Protein AF-A0A968SZU8-F1 (afdb_monomer_lite)

Radius of gyration: 21.95 Å; chains: 1; bounding box: 56×40×73 Å

pLDDT: mean 80.19, std 15.19, range [40.16, 98.0]

Secondary structure (DSSP, 8-state):
-EEEEEE--TTS-HHHHHHHHHHHHHHTT--EEEEE--TT-HHHHHHTS---SS-EE-SSSEEEEE--HHHHHHHHHHHHHHHHHHHHHHTT--HHHHHHTTSPTTHHHHHHHHHHHHHHHHTT-SEEEEEPSPTTSGGGGGTHHHHHHHHHHHHHT--TTHHHHHHHHHHHHSS-HHHHHHHHHHHHHHHHHHHHHH-TTTEEEEEEE-SSHHHHHHHHHHHHHHHHTT--EEEEEE-SPPPGGG--HHHHHHHHHHHHHHHHHHHHHHTTS-EEESS----

Sequence (283 aa):
MRLILYLGKGGVGKTTTAAATAVRAAELGYRTLVVSTDVAHSLADALDAPLGAAPTQMTDRLWGQEINVLDEVRQHWGQLRNYLSGLLRRKGVDEVAAEELAIIPGMEEVVSLLHIRRQARDGNFDVVVVDAAPTGETVRLLTMPDTFMWYAARVMDWEPGTLKAARPLVKALVPAADMFDSLEKLQKGVEALRETLIDPDISSYRLVVNPERMVIKEAQRASTYLSLFNYPIDGVVLNRVLPVEAAEGSFMKELARIQQEYRKEVYETFQPLPIWGIAAPMP

Foldseek 3Di:
DAEEEEAFDPPLCLLLVLLVVQVVCVVVPFQEEEEEADPPCVNCVSLVHDAEQDWDDDDPRYTYHYHPLVVLCCVLPVVVLVVQLVLVVVVVDDNVRSNVLSDDQLVSVLSVLLSQVVCCVVVVGPYYGYSYDHLDRPLCLVCVLVSVLVSVCVSVVHDSVVCVVCVVVCCVPDPCVVVVVSSVVSVVSSVVSLVQQLDPVHYEYEYRAELDPVRLVRSLVSVVSCVVSNGHHQAYEYEPQDDCVPQDDPVSNVVNVSSVVSVVVNCVSDPPHYYHYPDDDDD

Structure (mmCIF, N/CA/C/O backbone):
data_AF-A0A968SZU8-F1
#
_entry.id   AF-A0A968SZU8-F1
#
loop_
_atom_site.group_PDB
_atom_site.id
_atom_site.type_symbol
_atom_site.label_atom_id
_atom_site.label_alt_id
_atom_site.label_comp_id
_atom_site.label_asym_id
_atom_site.label_entity_id
_atom_site.label_seq_id
_atom_site.pdbx_PDB_ins_code
_atom_site.Cartn_x
_atom_site.Cartn_y
_atom_site.Cartn_z
_atom_site.occupancy
_atom_site.B_iso_or_equiv
_atom_site.auth_seq_id
_atom_site.auth_comp_id
_atom_site.auth_asym_id
_atom_site.auth_atom_id
_atom_site.pdbx_PDB_model_num
ATOM 1 N N . MET A 1 1 ? -13.234 2.061 -10.885 1.00 89.88 1 MET A N 1
ATOM 2 C CA . MET A 1 1 ? -12.157 1.409 -10.118 1.00 89.88 1 MET A CA 1
ATOM 3 C C . MET A 1 1 ? -11.694 2.369 -9.037 1.00 89.88 1 MET A C 1
ATOM 5 O O . MET A 1 1 ? -11.465 3.529 -9.350 1.00 89.88 1 MET A O 1
ATOM 9 N N . ARG A 1 2 ? -11.574 1.895 -7.799 1.00 94.62 2 ARG A N 1
ATOM 10 C CA . ARG A 1 2 ? -11.028 2.610 -6.642 1.00 94.62 2 ARG A CA 1
ATOM 11 C C . ARG A 1 2 ? -9.712 1.968 -6.217 1.00 94.62 2 ARG A C 1
ATOM 13 O O . ARG A 1 2 ? -9.641 0.747 -6.153 1.00 94.62 2 ARG A O 1
ATOM 20 N N . LEU A 1 3 ? -8.702 2.769 -5.908 1.00 93.44 3 LEU A N 1
ATOM 21 C CA . LEU A 1 3 ? -7.388 2.337 -5.442 1.00 93.44 3 LEU A CA 1
ATOM 22 C C . LEU A 1 3 ? -7.176 2.828 -4.005 1.00 93.44 3 LEU A C 1
ATOM 24 O O . LEU A 1 3 ? -7.267 4.020 -3.735 1.00 93.44 3 LEU A O 1
ATOM 28 N N . ILE A 1 4 ? -6.917 1.920 -3.068 1.00 95.19 4 ILE A N 1
ATOM 29 C CA . ILE A 1 4 ? -6.734 2.241 -1.648 1.00 95.19 4 ILE A CA 1
ATOM 30 C C . ILE A 1 4 ? -5.348 1.769 -1.228 1.00 95.19 4 ILE A C 1
ATOM 32 O O . ILE A 1 4 ? -5.091 0.569 -1.203 1.00 95.19 4 ILE A O 1
ATOM 36 N N . LEU A 1 5 ? -4.461 2.699 -0.890 1.00 92.81 5 LEU A N 1
ATOM 37 C CA . LEU A 1 5 ? -3.084 2.406 -0.508 1.00 92.81 5 LEU A CA 1
ATOM 38 C C . LEU A 1 5 ? -2.921 2.525 1.006 1.00 92.81 5 LEU A C 1
ATOM 40 O O . LEU A 1 5 ? -3.189 3.581 1.584 1.00 92.81 5 LEU A O 1
ATOM 44 N N . TYR A 1 6 ? -2.446 1.455 1.640 1.00 92.50 6 TYR A N 1
ATOM 45 C CA . TYR A 1 6 ? -2.101 1.444 3.057 1.00 92.50 6 TYR A CA 1
ATOM 46 C C . TYR A 1 6 ? -0.613 1.708 3.250 1.00 92.50 6 TYR A C 1
ATOM 48 O O . TYR A 1 6 ? 0.245 1.029 2.694 1.00 92.50 6 TYR A O 1
ATOM 56 N N . LEU A 1 7 ? -0.319 2.713 4.068 1.00 89.50 7 LEU A N 1
ATOM 57 C CA . LEU A 1 7 ? 1.007 3.272 4.272 1.00 89.50 7 LEU A CA 1
ATOM 58 C C . LEU A 1 7 ? 1.353 3.312 5.757 1.00 89.50 7 LEU A C 1
ATOM 60 O O . LEU A 1 7 ? 0.491 3.530 6.600 1.00 89.50 7 LEU A O 1
ATOM 64 N N . GLY A 1 8 ? 2.626 3.135 6.099 1.00 87.69 8 GLY A N 1
ATOM 65 C CA . GLY A 1 8 ? 3.085 3.205 7.483 1.00 87.69 8 GLY A CA 1
ATOM 66 C C . GLY A 1 8 ? 4.345 2.392 7.754 1.00 87.69 8 GLY A C 1
ATOM 67 O O . GLY A 1 8 ? 4.803 1.585 6.935 1.00 87.69 8 GLY A O 1
ATOM 68 N N . LYS A 1 9 ? 4.892 2.589 8.951 1.00 85.50 9 LYS A N 1
ATOM 69 C CA . LYS A 1 9 ? 6.111 1.918 9.409 1.00 85.50 9 LYS A CA 1
ATOM 70 C C . LYS A 1 9 ? 5.958 0.386 9.394 1.00 85.50 9 LYS A C 1
ATOM 72 O O . LYS A 1 9 ? 4.855 -0.151 9.497 1.00 85.50 9 LYS A O 1
ATOM 77 N N . GLY A 1 10 ? 7.061 -0.352 9.273 1.00 83.56 10 GLY A N 1
ATOM 78 C CA . GLY A 1 10 ? 7.064 -1.804 9.494 1.00 83.56 10 GLY A CA 1
ATOM 79 C C . GLY A 1 10 ? 6.483 -2.178 10.869 1.00 83.56 10 GLY A C 1
ATOM 80 O O . GLY A 1 10 ? 6.762 -1.513 11.866 1.00 83.56 10 GLY A O 1
ATOM 81 N N . GLY A 1 11 ? 5.648 -3.222 10.919 1.00 85.31 11 GLY A N 1
ATOM 82 C CA . GLY A 1 11 ? 5.093 -3.758 12.171 1.00 85.31 11 GLY A CA 1
ATOM 83 C C . GLY A 1 11 ? 3.845 -3.061 12.736 1.00 85.31 11 GLY A C 1
ATOM 84 O O . GLY A 1 11 ? 3.356 -3.475 13.784 1.00 85.31 11 GLY A O 1
ATOM 85 N N . VAL A 1 12 ? 3.280 -2.053 12.062 1.00 90.81 12 VAL A N 1
ATOM 86 C CA . VAL A 1 12 ? 2.045 -1.361 12.512 1.00 90.81 12 VAL A CA 1
ATOM 87 C C . VAL A 1 12 ? 0.743 -2.083 12.127 1.00 90.81 12 VAL A C 1
ATOM 89 O O . VAL A 1 12 ? -0.339 -1.659 12.511 1.00 90.81 12 VAL A O 1
ATOM 92 N N . GLY A 1 13 ? 0.822 -3.188 11.375 1.00 91.19 13 GLY A N 1
ATOM 93 C CA . GLY A 1 13 ? -0.348 -3.969 10.939 1.00 91.19 13 GLY A CA 1
ATOM 94 C C . GLY A 1 13 ? -1.015 -3.473 9.651 1.00 91.19 13 GLY A C 1
ATOM 95 O O . GLY A 1 13 ? -2.235 -3.572 9.517 1.00 91.19 13 GLY A O 1
ATOM 96 N N . LYS A 1 14 ? -0.226 -2.947 8.703 1.00 91.81 14 LYS A N 1
ATOM 97 C CA . LYS A 1 14 ? -0.704 -2.546 7.367 1.00 91.81 14 LYS A CA 1
ATOM 98 C C . LYS A 1 14 ? -1.371 -3.700 6.631 1.00 91.81 14 LYS A C 1
ATOM 100 O O . LYS A 1 14 ? -2.536 -3.575 6.278 1.00 91.81 14 LYS A O 1
ATOM 105 N N . THR A 1 15 ? -0.684 -4.835 6.538 1.00 92.50 15 THR A N 1
ATOM 106 C CA . THR A 1 15 ? -1.157 -6.039 5.851 1.00 92.50 15 THR A CA 1
ATOM 107 C C . THR A 1 15 ? -2.502 -6.517 6.375 1.00 92.50 15 THR A C 1
ATOM 109 O O . THR A 1 15 ? -3.439 -6.690 5.605 1.00 92.50 15 THR A O 1
ATOM 112 N N . THR A 1 16 ? -2.651 -6.630 7.699 1.00 93.19 16 THR A N 1
ATOM 113 C CA . THR A 1 16 ? -3.929 -7.003 8.325 1.00 93.19 16 THR A CA 1
ATOM 114 C C . THR A 1 16 ? -5.033 -5.997 8.003 1.00 93.19 16 THR A C 1
ATOM 116 O O . THR A 1 16 ? -6.159 -6.384 7.704 1.00 93.19 16 THR A O 1
ATOM 119 N N . THR A 1 17 ? -4.720 -4.700 8.030 1.00 94.25 17 THR A N 1
ATOM 120 C CA . THR A 1 17 ? -5.690 -3.638 7.729 1.00 94.25 17 THR A CA 1
ATOM 121 C C . THR A 1 17 ? -6.098 -3.646 6.251 1.00 94.25 17 THR A C 1
ATOM 123 O O . THR A 1 17 ? -7.282 -3.504 5.937 1.00 94.25 17 THR A O 1
ATOM 126 N N . ALA A 1 18 ? -5.142 -3.847 5.343 1.00 94.81 18 ALA A N 1
ATOM 127 C CA . ALA A 1 18 ? -5.367 -3.967 3.908 1.00 94.81 18 ALA A CA 1
ATOM 128 C C . ALA A 1 18 ? -6.230 -5.198 3.588 1.00 94.81 18 ALA A C 1
ATOM 130 O O . ALA A 1 18 ? -7.261 -5.067 2.927 1.00 94.81 18 ALA A O 1
ATOM 131 N N . ALA A 1 19 ? -5.877 -6.361 4.142 1.00 95.44 19 ALA A N 1
ATOM 132 C CA . ALA A 1 19 ? -6.643 -7.598 4.016 1.00 95.44 19 ALA A CA 1
ATOM 133 C C . ALA A 1 19 ? -8.080 -7.433 4.536 1.00 95.44 19 ALA A C 1
ATOM 135 O O . ALA A 1 19 ? -9.032 -7.706 3.807 1.00 95.44 19 ALA A O 1
ATOM 136 N N . ALA A 1 20 ? -8.258 -6.898 5.750 1.00 95.50 20 ALA A N 1
ATOM 137 C CA . ALA A 1 20 ? -9.583 -6.666 6.329 1.00 95.50 20 ALA A CA 1
ATOM 138 C C . ALA A 1 20 ? -10.431 -5.703 5.479 1.00 95.50 20 ALA A C 1
ATOM 140 O O . ALA A 1 20 ? -11.627 -5.919 5.287 1.00 95.50 20 ALA A O 1
ATOM 141 N N . THR A 1 21 ? -9.809 -4.661 4.924 1.00 96.38 21 THR A N 1
ATOM 142 C CA . THR A 1 21 ? -10.486 -3.707 4.034 1.00 96.38 21 THR A CA 1
ATOM 143 C C . THR A 1 21 ? -10.917 -4.367 2.731 1.00 96.38 21 THR A C 1
ATOM 145 O O . THR A 1 21 ? -12.028 -4.121 2.263 1.00 96.38 21 THR A O 1
ATOM 148 N N . ALA A 1 22 ? -10.072 -5.226 2.161 1.00 97.38 22 ALA A N 1
ATOM 149 C CA . ALA A 1 22 ? -10.381 -5.941 0.933 1.00 97.38 22 ALA A CA 1
ATOM 150 C C . ALA A 1 22 ? -11.505 -6.966 1.121 1.00 97.38 22 ALA A C 1
ATOM 152 O O . ALA A 1 22 ? -12.445 -6.998 0.328 1.00 97.38 22 ALA A O 1
ATOM 153 N N . VAL A 1 23 ? -11.457 -7.740 2.210 1.00 97.00 23 VAL A N 1
ATOM 154 C CA . VAL A 1 23 ? -12.541 -8.653 2.603 1.00 97.00 23 VAL A CA 1
ATOM 155 C C . VAL A 1 23 ? -13.844 -7.874 2.748 1.00 97.00 23 VAL A C 1
ATOM 157 O O . VAL A 1 23 ? -14.851 -8.235 2.140 1.00 97.00 23 VAL A O 1
ATOM 160 N N . ARG A 1 24 ? -13.819 -6.743 3.465 1.00 97.06 24 ARG A N 1
ATOM 161 C CA . ARG A 1 24 ? -15.017 -5.924 3.654 1.00 97.06 24 ARG A CA 1
ATOM 162 C C . ARG A 1 24 ? -15.564 -5.360 2.341 1.00 97.06 24 ARG A C 1
ATOM 164 O O . ARG A 1 24 ? -16.777 -5.319 2.157 1.00 97.06 24 ARG A O 1
ATOM 171 N N . ALA A 1 25 ? -14.704 -4.918 1.427 1.00 97.88 25 ALA A N 1
ATOM 172 C CA . ALA A 1 25 ? -15.134 -4.444 0.114 1.00 97.88 25 ALA A CA 1
ATOM 173 C C . ALA A 1 25 ? -15.779 -5.571 -0.717 1.00 97.88 25 ALA A C 1
ATOM 175 O O . ALA A 1 25 ? -16.829 -5.354 -1.325 1.00 97.88 25 ALA A O 1
ATOM 176 N N . ALA A 1 26 ? -15.221 -6.783 -0.673 1.00 97.88 26 ALA A N 1
ATOM 177 C CA . ALA A 1 26 ? -15.799 -7.953 -1.329 1.00 97.88 26 ALA A CA 1
ATOM 178 C C . ALA A 1 26 ? -17.182 -8.320 -0.760 1.00 97.88 26 ALA A C 1
ATOM 180 O O . ALA A 1 26 ? -18.119 -8.546 -1.529 1.00 97.88 26 ALA A O 1
ATOM 181 N N . GLU A 1 27 ? -17.345 -8.301 0.569 1.00 97.50 27 GLU A N 1
ATOM 182 C CA . GLU A 1 27 ? -18.637 -8.513 1.247 1.00 97.50 27 GLU A CA 1
ATOM 183 C C . GLU A 1 27 ? -19.696 -7.477 0.854 1.00 97.50 27 GLU A C 1
ATOM 185 O O . GLU A 1 27 ? -20.878 -7.799 0.743 1.00 97.50 27 GLU A O 1
ATOM 190 N N . LEU A 1 28 ? -19.281 -6.228 0.624 1.00 97.88 28 LEU A N 1
ATOM 191 C CA . LEU A 1 28 ? -20.157 -5.153 0.151 1.00 97.88 28 LEU A CA 1
ATOM 192 C C . LEU A 1 28 ? -20.525 -5.284 -1.335 1.00 97.88 28 LEU A C 1
ATOM 194 O O . LEU A 1 28 ? -21.303 -4.479 -1.844 1.00 97.88 28 LEU A O 1
ATOM 198 N N . GLY A 1 29 ? -19.994 -6.290 -2.031 1.00 97.31 29 GLY A N 1
ATOM 199 C CA . GLY A 1 29 ? -20.311 -6.562 -3.424 1.00 97.31 29 GLY A CA 1
ATOM 200 C C . GLY A 1 29 ? -19.303 -5.996 -4.425 1.00 97.31 29 GLY A C 1
ATOM 201 O O . GLY A 1 29 ? -19.565 -6.054 -5.620 1.00 97.31 29 GLY A O 1
ATOM 202 N N . TYR A 1 30 ? -18.152 -5.475 -4.021 1.00 98.00 30 TYR A N 1
ATOM 203 C CA . TYR A 1 30 ? -17.164 -4.991 -4.989 1.00 98.00 30 TYR A CA 1
ATOM 204 C C . TYR A 1 30 ? -16.250 -6.123 -5.452 1.00 98.00 30 TYR A C 1
ATOM 206 O O . TYR A 1 30 ? -15.737 -6.874 -4.623 1.00 98.00 30 TYR A O 1
ATOM 214 N N . ARG A 1 31 ? -15.987 -6.241 -6.760 1.00 97.62 31 ARG A N 1
ATOM 215 C CA . ARG A 1 31 ? -14.905 -7.111 -7.248 1.00 97.62 31 ARG A CA 1
ATOM 216 C C . ARG A 1 31 ? -13.582 -6.544 -6.755 1.00 97.62 31 ARG A C 1
ATOM 218 O O . ARG A 1 31 ? -13.140 -5.503 -7.243 1.00 97.62 31 ARG A O 1
ATOM 225 N N . THR A 1 32 ? -12.976 -7.213 -5.786 1.00 98.00 32 THR A N 1
ATOM 226 C CA . THR A 1 32 ? -11.874 -6.651 -5.013 1.00 98.00 32 THR A CA 1
ATOM 227 C C . THR A 1 32 ? -10.590 -7.430 -5.223 1.00 98.00 32 THR A C 1
ATOM 229 O O . THR A 1 32 ? -10.569 -8.646 -5.063 1.00 98.00 32 THR A O 1
ATOM 232 N N . LEU A 1 33 ? -9.513 -6.717 -5.535 1.00 96.75 33 LEU A N 1
ATOM 233 C CA . LEU A 1 33 ? -8.155 -7.249 -5.549 1.00 96.75 33 LEU A CA 1
ATOM 234 C C . LEU A 1 33 ? -7.385 -6.681 -4.353 1.00 96.75 33 LEU A C 1
ATOM 236 O O . LEU A 1 33 ? -7.362 -5.468 -4.162 1.00 96.75 33 LEU A O 1
ATOM 240 N N . VAL A 1 34 ? -6.737 -7.534 -3.567 1.00 96.06 34 VAL A N 1
ATOM 241 C CA . VAL A 1 34 ? -5.731 -7.117 -2.584 1.00 96.06 34 VAL A CA 1
ATOM 242 C C . VAL A 1 34 ? -4.350 -7.530 -3.059 1.00 96.06 34 VAL A C 1
ATOM 244 O O . VAL A 1 34 ? -4.137 -8.681 -3.437 1.00 96.06 34 VAL A O 1
ATOM 247 N N . VAL A 1 35 ? -3.426 -6.573 -3.065 1.00 92.75 35 VAL A N 1
ATOM 248 C CA . VAL A 1 35 ? -2.062 -6.770 -3.547 1.00 92.75 35 VAL A CA 1
ATOM 249 C C . VAL A 1 35 ? -1.074 -6.362 -2.474 1.00 92.75 35 VAL A C 1
ATOM 251 O O . VAL A 1 35 ? -1.178 -5.264 -1.929 1.00 92.75 35 VAL A O 1
ATOM 254 N N . SER A 1 36 ? -0.092 -7.218 -2.214 1.00 88.94 36 SER A N 1
ATOM 255 C CA . SER A 1 36 ? 1.097 -6.849 -1.450 1.00 88.94 36 SER A CA 1
ATOM 256 C C . SER A 1 36 ? 2.275 -6.610 -2.384 1.00 88.94 36 SER A C 1
ATOM 258 O O . SER A 1 36 ? 2.520 -7.397 -3.304 1.00 88.94 36 SER A O 1
ATOM 260 N N . THR A 1 37 ? 3.005 -5.525 -2.130 1.00 79.31 37 THR A N 1
ATOM 261 C CA . THR A 1 37 ? 4.330 -5.277 -2.719 1.00 79.31 37 THR A CA 1
ATOM 262 C C . THR A 1 37 ? 5.457 -5.555 -1.720 1.00 79.31 37 THR A C 1
ATOM 264 O O . THR A 1 37 ? 6.602 -5.197 -1.984 1.00 79.31 37 THR A O 1
ATOM 267 N N . ASP A 1 38 ? 5.142 -6.098 -0.540 1.00 71.19 38 ASP A N 1
ATOM 268 C CA . ASP A 1 38 ? 6.129 -6.442 0.483 1.00 71.19 38 ASP A CA 1
ATOM 269 C C . ASP A 1 38 ? 6.782 -7.796 0.161 1.00 71.19 38 ASP A C 1
ATOM 271 O O . ASP A 1 38 ? 6.114 -8.762 -0.205 1.00 71.19 38 ASP A O 1
ATOM 275 N N . VAL A 1 39 ? 8.100 -7.870 0.340 1.00 61.94 39 VAL A N 1
ATOM 276 C CA . VAL A 1 39 ? 8.918 -9.073 0.124 1.00 61.94 39 VAL A CA 1
ATOM 277 C C . VAL A 1 39 ? 8.624 -10.144 1.186 1.00 61.94 39 VAL A C 1
ATOM 279 O O . VAL A 1 39 ? 8.902 -11.321 0.982 1.00 61.94 39 VAL A O 1
ATOM 282 N N . ALA A 1 40 ? 8.050 -9.756 2.328 1.00 62.22 40 ALA A N 1
ATOM 283 C CA . ALA A 1 40 ? 7.855 -10.623 3.488 1.00 62.22 40 ALA A CA 1
ATOM 284 C C . ALA A 1 40 ? 6.685 -11.634 3.395 1.00 62.22 40 ALA A C 1
ATOM 286 O O . ALA A 1 40 ? 6.352 -12.224 4.420 1.00 62.22 40 ALA A O 1
ATOM 287 N N . HIS A 1 41 ? 6.042 -11.822 2.230 1.00 68.81 41 HIS A N 1
ATOM 288 C CA . HIS A 1 41 ? 4.909 -12.754 2.010 1.00 68.81 41 HIS A CA 1
ATOM 289 C C . HIS A 1 41 ? 3.777 -12.670 3.058 1.00 68.81 41 HIS A C 1
ATOM 291 O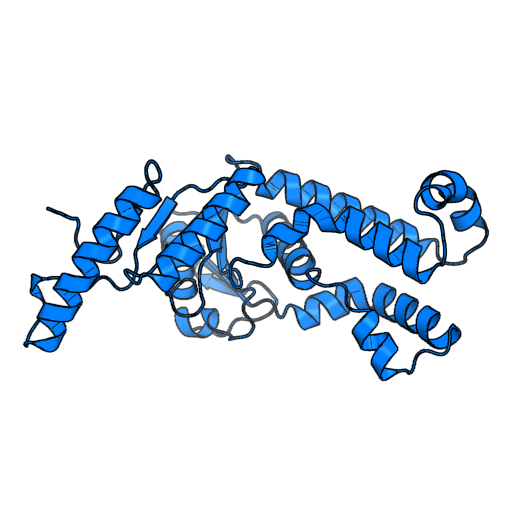 O . HIS A 1 41 ? 3.074 -13.632 3.367 1.00 68.81 41 HIS A O 1
ATOM 297 N N . SER A 1 42 ? 3.608 -11.488 3.654 1.00 81.75 42 SER A N 1
ATOM 298 C CA . SER A 1 42 ? 2.754 -11.306 4.828 1.00 81.75 42 SER A CA 1
ATOM 299 C C . SER A 1 42 ? 1.260 -11.363 4.505 1.00 81.75 42 SER A C 1
ATOM 301 O O . SER A 1 42 ? 0.444 -11.513 5.416 1.00 81.75 42 SER A O 1
ATOM 303 N N . LEU A 1 43 ? 0.874 -11.203 3.235 1.00 89.94 43 LEU A N 1
ATOM 304 C CA . LEU A 1 43 ? -0.528 -11.176 2.825 1.00 89.94 43 LEU A CA 1
ATOM 305 C C . LEU A 1 43 ? -1.078 -12.593 2.655 1.00 89.94 43 LEU A C 1
ATOM 307 O O . LEU A 1 43 ? -2.211 -12.841 3.063 1.00 89.94 43 LEU A O 1
ATOM 311 N N . ALA A 1 44 ? -0.274 -13.509 2.110 1.00 90.31 44 ALA A N 1
ATOM 312 C CA . ALA A 1 44 ? -0.596 -14.931 2.050 1.00 90.31 44 ALA A CA 1
ATOM 313 C C . ALA A 1 44 ? -0.859 -15.492 3.457 1.00 90.31 44 ALA A C 1
ATOM 315 O O . ALA A 1 44 ? -1.893 -16.118 3.684 1.00 90.31 44 ALA A O 1
ATOM 316 N N . ASP A 1 45 ? 0.013 -15.164 4.417 1.00 89.75 45 ASP A N 1
ATOM 317 C CA . ASP A 1 45 ? -0.149 -15.540 5.826 1.00 89.75 45 ASP A CA 1
ATOM 318 C C . ASP A 1 45 ? -1.403 -14.911 6.454 1.00 89.75 45 ASP A C 1
ATOM 320 O O . ASP A 1 45 ? -2.148 -15.570 7.177 1.00 89.75 45 ASP A O 1
ATOM 324 N N . ALA A 1 46 ? -1.668 -13.627 6.179 1.00 91.06 46 ALA A N 1
ATOM 325 C CA . ALA A 1 46 ? -2.826 -12.926 6.735 1.00 91.06 46 ALA A CA 1
ATOM 326 C C . ALA A 1 46 ? -4.169 -13.460 6.213 1.00 91.06 46 ALA A C 1
ATOM 328 O O . ALA A 1 46 ? -5.184 -13.331 6.900 1.00 91.06 46 ALA A O 1
ATOM 329 N N . LEU A 1 47 ? -4.183 -14.009 4.999 1.00 91.75 47 LEU A N 1
ATOM 330 C CA . LEU A 1 47 ? -5.379 -14.543 4.354 1.00 91.75 47 LEU A CA 1
ATOM 331 C C . LEU A 1 47 ? -5.468 -16.075 4.402 1.00 91.75 47 LEU A C 1
ATOM 333 O O . LEU A 1 47 ? -6.455 -16.622 3.913 1.00 91.75 47 LEU A O 1
ATOM 337 N N . ASP A 1 48 ? -4.464 -16.740 4.980 1.00 90.69 48 ASP A N 1
ATOM 338 C CA . ASP A 1 48 ? -4.344 -18.200 5.062 1.00 90.69 48 ASP A CA 1
ATOM 339 C C . ASP A 1 48 ? -4.518 -18.889 3.693 1.00 90.69 48 ASP A C 1
ATOM 341 O O . ASP A 1 48 ? -5.241 -19.875 3.536 1.00 90.69 48 ASP A O 1
ATOM 345 N N . ALA A 1 49 ? -3.890 -18.324 2.655 1.00 88.38 49 ALA A N 1
ATOM 346 C CA . ALA A 1 49 ? -3.973 -18.839 1.292 1.00 88.38 49 ALA A CA 1
ATOM 347 C C . ALA A 1 49 ? -2.668 -18.618 0.515 1.00 88.38 49 ALA A C 1
ATOM 349 O O . ALA A 1 49 ? -2.064 -17.550 0.625 1.00 88.38 49 ALA A O 1
ATOM 350 N N . PRO A 1 50 ? -2.242 -19.576 -0.330 1.00 88.88 50 PRO A N 1
ATOM 351 C CA . PRO A 1 50 ? -1.066 -19.391 -1.167 1.00 88.88 50 PRO A CA 1
ATOM 352 C C . PRO A 1 50 ? -1.341 -18.323 -2.230 1.00 88.88 50 PRO A C 1
ATOM 354 O O . PRO A 1 50 ? -2.253 -18.466 -3.047 1.00 88.88 50 PRO A O 1
ATOM 357 N N . LEU A 1 51 ? -0.527 -17.268 -2.238 1.00 90.25 51 LEU A N 1
ATOM 358 C CA . LEU A 1 51 ? -0.579 -16.197 -3.229 1.00 90.25 51 LEU A CA 1
ATOM 359 C C . LEU A 1 51 ? 0.689 -16.197 -4.082 1.00 90.25 51 LEU A C 1
ATOM 361 O O . LEU A 1 51 ? 1.757 -16.627 -3.655 1.00 90.25 51 LEU A O 1
ATOM 365 N N . GLY A 1 52 ? 0.561 -15.714 -5.313 1.00 87.19 52 GLY A N 1
ATOM 366 C CA . GLY A 1 52 ? 1.684 -15.558 -6.227 1.00 87.19 52 GLY A CA 1
ATOM 367 C C . GLY A 1 52 ? 1.551 -14.300 -7.072 1.00 87.19 52 GLY A C 1
ATOM 368 O O . GLY A 1 52 ? 0.687 -13.455 -6.830 1.00 87.19 52 GLY A O 1
ATOM 369 N N . ALA A 1 53 ? 2.385 -14.213 -8.109 1.00 83.44 53 ALA A N 1
ATOM 370 C CA . ALA A 1 53 ? 2.465 -13.043 -8.982 1.00 83.44 53 ALA A CA 1
ATOM 371 C C . ALA A 1 53 ? 1.191 -12.788 -9.809 1.00 83.44 53 ALA A C 1
ATOM 373 O O . ALA A 1 53 ? 0.998 -11.680 -10.305 1.00 83.44 53 ALA A O 1
ATOM 374 N N . ALA A 1 54 ? 0.323 -13.790 -9.976 1.00 87.06 54 ALA A N 1
ATOM 375 C CA . ALA A 1 54 ? -0.957 -13.647 -10.662 1.00 87.06 54 ALA A CA 1
ATOM 376 C C . ALA A 1 54 ? -2.114 -13.551 -9.650 1.00 87.06 54 ALA A C 1
ATOM 378 O O . ALA A 1 54 ? -2.102 -14.284 -8.655 1.00 87.06 54 ALA A O 1
ATOM 379 N N . PRO A 1 55 ? -3.140 -12.717 -9.916 1.00 91.88 55 PRO A N 1
ATOM 380 C CA . PRO A 1 55 ? -4.341 -12.660 -9.093 1.00 91.88 55 PRO A CA 1
ATOM 381 C C . PRO A 1 55 ? -4.982 -14.039 -8.926 1.00 91.88 55 PRO A C 1
ATOM 383 O O . PRO A 1 55 ? -5.403 -14.669 -9.897 1.00 91.88 55 PRO A O 1
ATOM 386 N N . THR A 1 56 ? -5.080 -14.491 -7.681 1.00 93.19 56 THR A N 1
ATOM 387 C CA . THR A 1 56 ? -5.680 -15.775 -7.316 1.00 93.19 56 THR A CA 1
ATOM 388 C C . THR A 1 56 ? -7.035 -15.519 -6.680 1.00 93.19 56 THR A C 1
ATOM 390 O O . THR A 1 56 ? -7.147 -14.739 -5.736 1.00 93.19 56 THR A O 1
ATOM 393 N N . GLN A 1 57 ? -8.082 -16.140 -7.224 1.00 95.38 57 GLN A N 1
ATOM 394 C CA . GLN A 1 57 ? -9.430 -15.994 -6.685 1.00 95.38 57 GLN A CA 1
ATOM 395 C C . GLN A 1 57 ? -9.545 -16.731 -5.350 1.00 95.38 57 GLN A C 1
ATOM 397 O O . GLN A 1 57 ? -9.234 -17.915 -5.269 1.00 95.38 57 GLN A O 1
ATOM 402 N N . MET A 1 58 ? -10.016 -16.028 -4.325 1.00 94.06 58 MET A N 1
ATOM 403 C CA . MET A 1 58 ? -10.175 -16.557 -2.968 1.00 94.06 58 MET A CA 1
ATOM 404 C C . MET A 1 58 ? -11.646 -16.783 -2.627 1.00 94.06 58 MET A C 1
ATOM 406 O O . MET A 1 58 ? -12.005 -17.778 -2.006 1.00 94.06 58 MET A O 1
ATOM 410 N N . THR A 1 59 ? -12.506 -15.860 -3.060 1.00 94.06 59 THR A N 1
ATOM 411 C CA . THR A 1 59 ? -13.966 -15.955 -2.943 1.00 94.06 59 THR A CA 1
ATOM 412 C C . THR A 1 59 ? -14.623 -15.437 -4.224 1.00 94.06 59 THR A C 1
ATOM 414 O O . THR A 1 59 ? -13.943 -14.998 -5.154 1.00 94.06 59 THR A O 1
ATOM 417 N N . ASP A 1 60 ? -15.955 -15.429 -4.286 1.00 93.94 60 ASP A N 1
ATOM 418 C CA . ASP A 1 60 ? -16.709 -14.920 -5.440 1.00 93.94 60 ASP A CA 1
ATOM 419 C C . ASP A 1 60 ? -16.339 -13.481 -5.835 1.00 93.94 60 ASP A C 1
ATOM 421 O O . ASP A 1 60 ? -16.466 -13.110 -7.003 1.00 93.94 60 ASP A O 1
ATOM 425 N N . ARG A 1 61 ? -15.906 -12.659 -4.866 1.00 97.12 61 ARG A N 1
ATOM 426 C CA . ARG A 1 61 ? -15.597 -11.236 -5.079 1.00 97.12 61 ARG A CA 1
ATOM 427 C C . ARG A 1 61 ? -14.238 -10.784 -4.538 1.00 97.12 61 ARG A C 1
ATOM 429 O O . ARG A 1 61 ? -13.967 -9.586 -4.577 1.00 97.12 61 ARG A O 1
ATOM 436 N N . LEU A 1 62 ? -13.386 -11.699 -4.076 1.00 97.56 62 LEU A N 1
ATOM 437 C CA . LEU A 1 62 ? -12.055 -11.382 -3.552 1.00 97.56 62 LEU A CA 1
ATOM 438 C C . LEU A 1 62 ? -10.962 -12.142 -4.303 1.00 97.56 62 LEU A C 1
ATOM 440 O O . LEU A 1 62 ? -11.020 -13.366 -4.442 1.00 97.56 62 LEU A O 1
ATOM 444 N N . TRP A 1 63 ? -9.938 -11.403 -4.710 1.00 96.69 63 TRP A N 1
ATOM 445 C CA . TRP A 1 63 ? -8.701 -11.912 -5.280 1.00 96.69 63 TRP A CA 1
ATOM 446 C C . TRP A 1 63 ? -7.515 -11.408 -4.466 1.00 96.69 63 TRP A C 1
ATOM 448 O O . TRP A 1 63 ? -7.509 -10.254 -4.035 1.00 96.69 63 TRP A O 1
ATOM 458 N N . GLY A 1 64 ? -6.514 -12.263 -4.285 1.00 95.00 64 GLY A N 1
ATOM 459 C CA . GLY A 1 64 ? -5.251 -11.929 -3.634 1.00 95.00 64 GLY A CA 1
ATOM 460 C C . GLY A 1 64 ? -4.075 -12.059 -4.596 1.00 95.00 64 GLY A C 1
ATOM 461 O O . GLY A 1 64 ? -4.103 -12.878 -5.519 1.00 95.00 64 GLY A O 1
ATOM 462 N N . GLN A 1 65 ? -3.039 -11.256 -4.379 1.00 92.25 65 GLN A N 1
ATOM 463 C CA . GLN A 1 65 ? -1.803 -11.292 -5.152 1.00 92.25 65 GLN A CA 1
ATOM 464 C C . GLN A 1 65 ? -0.619 -10.829 -4.303 1.00 92.25 65 GLN A C 1
ATOM 466 O O . GLN A 1 65 ? -0.716 -9.854 -3.557 1.00 92.25 65 GLN A O 1
ATOM 471 N N . GLU A 1 66 ? 0.526 -11.477 -4.485 1.00 88.69 66 GLU A N 1
ATOM 472 C CA . GLU A 1 66 ? 1.804 -11.006 -3.956 1.00 88.69 66 GLU A CA 1
ATOM 473 C C . GLU A 1 66 ? 2.773 -10.791 -5.110 1.00 88.69 66 GLU A C 1
ATOM 475 O O . GLU A 1 66 ? 3.106 -11.716 -5.856 1.00 88.69 66 GLU A O 1
ATOM 480 N N . ILE A 1 67 ? 3.197 -9.542 -5.289 1.00 79.19 67 ILE A N 1
ATOM 481 C CA . ILE A 1 67 ? 4.114 -9.180 -6.362 1.00 79.19 67 ILE A CA 1
ATOM 482 C C . ILE A 1 67 ? 5.538 -9.348 -5.854 1.00 79.19 67 ILE A C 1
ATOM 484 O O . ILE A 1 67 ? 5.972 -8.639 -4.948 1.00 79.19 67 ILE A O 1
ATOM 488 N N . ASN A 1 68 ? 6.300 -10.229 -6.503 1.00 75.19 68 ASN A N 1
ATOM 489 C CA . ASN A 1 68 ? 7.747 -10.196 -6.375 1.00 75.19 68 ASN A CA 1
ATOM 490 C C . ASN A 1 68 ? 8.295 -9.059 -7.240 1.00 75.19 68 ASN A C 1
ATOM 492 O O . ASN A 1 68 ? 8.453 -9.188 -8.457 1.00 75.19 68 ASN A O 1
ATOM 496 N N . VAL A 1 69 ? 8.581 -7.937 -6.589 1.00 67.69 69 VAL A N 1
ATOM 497 C CA . VAL A 1 69 ? 9.040 -6.715 -7.248 1.00 67.69 69 VAL A CA 1
ATOM 498 C C . VAL A 1 69 ? 10.339 -6.936 -8.032 1.00 67.69 69 VAL A C 1
ATOM 500 O O . VAL A 1 69 ? 10.493 -6.417 -9.138 1.00 67.69 69 VAL A O 1
ATOM 503 N N . LEU A 1 70 ? 11.245 -7.774 -7.517 1.00 66.56 70 LEU A N 1
ATOM 504 C CA . LEU A 1 70 ? 12.512 -8.089 -8.183 1.00 66.56 70 LEU A CA 1
ATOM 505 C C . LEU A 1 70 ? 12.295 -8.840 -9.501 1.00 66.56 70 LEU A C 1
ATOM 507 O O . LEU A 1 70 ? 12.993 -8.579 -10.484 1.00 66.56 70 LEU A O 1
ATOM 511 N N . ASP A 1 71 ? 11.324 -9.752 -9.543 1.00 68.19 71 ASP A N 1
ATOM 512 C CA . ASP A 1 71 ? 10.990 -10.491 -10.763 1.00 68.19 71 ASP A CA 1
ATOM 513 C C . ASP A 1 71 ? 10.305 -9.583 -11.793 1.00 68.19 71 ASP A C 1
ATOM 515 O O . ASP A 1 71 ? 10.640 -9.630 -12.979 1.00 68.19 71 ASP A O 1
ATOM 519 N N . GLU A 1 72 ? 9.418 -8.695 -11.339 1.00 67.06 72 GLU A N 1
ATOM 520 C CA . GLU A 1 72 ? 8.756 -7.678 -12.166 1.00 67.06 72 GLU A CA 1
ATOM 521 C C . GLU A 1 72 ? 9.765 -6.725 -12.825 1.00 67.06 72 GLU A C 1
ATOM 523 O O . GLU A 1 72 ? 9.736 -6.506 -14.041 1.00 67.06 72 GLU A O 1
ATOM 528 N N . VAL A 1 73 ? 10.719 -6.215 -12.041 1.00 65.50 73 VAL A N 1
ATOM 529 C CA . VAL A 1 73 ? 11.804 -5.357 -12.532 1.00 65.50 73 VAL A CA 1
ATOM 530 C C . VAL A 1 73 ? 12.700 -6.123 -13.501 1.00 65.50 73 VAL A C 1
ATOM 532 O O . VAL A 1 73 ? 13.062 -5.593 -14.550 1.00 65.50 73 VAL A O 1
ATOM 535 N N . ARG A 1 74 ? 13.032 -7.390 -13.229 1.00 66.62 74 ARG A N 1
ATOM 536 C CA . ARG A 1 74 ? 13.811 -8.214 -14.170 1.00 66.62 74 ARG A CA 1
ATOM 537 C C . ARG A 1 74 ? 13.084 -8.418 -15.498 1.00 66.62 74 ARG A C 1
ATOM 539 O O . ARG A 1 74 ? 13.726 -8.304 -16.542 1.00 66.62 74 ARG A O 1
ATOM 546 N N . GLN A 1 75 ? 11.778 -8.681 -15.483 1.00 66.81 75 GLN A N 1
ATOM 547 C CA . GLN A 1 75 ? 10.996 -8.890 -16.706 1.00 66.81 75 GLN A CA 1
ATOM 548 C C . GLN A 1 75 ? 10.828 -7.609 -17.528 1.00 66.81 75 GLN A C 1
ATOM 550 O O . GLN A 1 75 ? 11.045 -7.630 -18.740 1.00 66.81 75 GLN A O 1
ATOM 555 N N . HIS A 1 76 ? 10.476 -6.490 -16.892 1.00 64.44 76 HIS A N 1
ATOM 556 C CA . HIS A 1 76 ? 10.167 -5.243 -17.597 1.00 64.44 76 HIS A CA 1
ATOM 557 C C . HIS A 1 76 ? 11.394 -4.354 -17.845 1.00 64.44 76 HIS A C 1
ATOM 559 O O . HIS A 1 76 ? 11.392 -3.552 -18.779 1.00 64.44 76 HIS A O 1
ATOM 565 N N . TRP A 1 77 ? 12.450 -4.500 -17.041 1.00 68.19 77 TRP A N 1
ATOM 566 C CA . TRP A 1 77 ? 13.650 -3.658 -17.080 1.00 68.19 77 TRP A CA 1
ATOM 567 C C . TRP A 1 77 ? 14.931 -4.401 -17.440 1.00 68.19 77 TRP A C 1
ATOM 569 O O . TRP A 1 77 ? 15.959 -3.760 -17.652 1.00 68.19 77 TRP A O 1
ATOM 579 N N . GLY A 1 78 ? 14.901 -5.732 -17.553 1.00 67.56 78 GLY A N 1
ATOM 580 C CA . GLY A 1 78 ? 16.085 -6.529 -17.876 1.00 67.56 78 GLY A CA 1
ATOM 581 C C . GLY A 1 78 ? 16.791 -6.047 -19.145 1.00 67.56 78 GLY A C 1
ATOM 582 O O . GLY A 1 78 ? 18.012 -5.935 -19.164 1.00 67.56 78 GLY A O 1
ATOM 583 N N . GLN A 1 79 ? 16.035 -5.659 -20.176 1.00 66.69 79 GLN A N 1
ATOM 584 C CA . GLN A 1 79 ? 16.599 -5.132 -21.424 1.00 66.69 79 GLN A CA 1
ATOM 585 C C . GLN A 1 79 ? 17.338 -3.802 -21.222 1.00 66.69 79 GLN A C 1
ATOM 587 O O . GLN A 1 79 ? 18.457 -3.638 -21.711 1.00 66.69 79 GLN A O 1
ATOM 592 N N . LEU A 1 80 ? 16.746 -2.867 -20.472 1.00 67.81 80 LEU A N 1
ATOM 593 C CA . LEU A 1 80 ? 17.357 -1.563 -20.223 1.00 67.81 80 LEU A CA 1
ATOM 594 C C . LEU A 1 80 ? 18.551 -1.670 -19.274 1.00 67.81 80 LEU A C 1
ATOM 596 O O . LEU A 1 80 ? 19.592 -1.070 -19.533 1.00 67.81 80 LEU A O 1
ATOM 600 N N . ARG A 1 81 ? 18.423 -2.475 -18.214 1.00 73.56 81 ARG A N 1
ATOM 601 C CA . ARG A 1 81 ? 19.515 -2.789 -17.290 1.00 73.56 81 ARG A CA 1
ATOM 602 C C . ARG A 1 81 ? 20.703 -3.372 -18.048 1.00 73.56 81 ARG A C 1
ATOM 604 O O . ARG A 1 81 ? 21.798 -2.842 -17.941 1.00 73.56 81 ARG A O 1
ATOM 611 N N . ASN A 1 82 ? 20.480 -4.393 -18.878 1.00 75.62 82 ASN A N 1
ATOM 612 C CA . ASN A 1 82 ? 21.547 -5.031 -19.653 1.00 75.62 82 ASN A CA 1
ATOM 613 C C . ASN A 1 82 ? 22.228 -4.043 -20.614 1.00 75.62 82 ASN A C 1
ATOM 615 O O . ASN A 1 82 ? 23.447 -4.083 -20.779 1.00 75.62 82 ASN A O 1
ATOM 619 N N . TYR A 1 83 ? 21.463 -3.130 -21.219 1.00 71.56 83 TYR A N 1
ATOM 620 C CA . TYR A 1 83 ? 22.019 -2.066 -22.052 1.00 71.56 83 TYR A CA 1
ATOM 621 C C . TYR A 1 83 ? 22.891 -1.091 -21.244 1.00 71.56 83 TYR A C 1
ATOM 623 O O . TYR A 1 83 ? 24.032 -0.829 -21.632 1.00 71.56 83 TYR A O 1
ATOM 631 N N . LEU A 1 84 ? 22.393 -0.587 -20.109 1.00 72.88 84 LEU A N 1
ATOM 632 C CA . LEU A 1 84 ? 23.129 0.330 -19.230 1.00 72.88 84 LEU A CA 1
ATOM 633 C C . LEU A 1 84 ? 24.393 -0.326 -18.665 1.00 72.88 84 LEU A C 1
ATOM 635 O O . LEU A 1 84 ? 25.473 0.256 -18.763 1.00 72.88 84 LEU A O 1
ATOM 639 N N . SER A 1 85 ? 24.291 -1.558 -18.165 1.00 79.31 85 SER A N 1
ATOM 640 C CA . SER A 1 85 ? 25.445 -2.337 -17.715 1.00 79.31 85 SER A CA 1
ATOM 641 C C . SER A 1 85 ? 26.441 -2.557 -18.856 1.00 79.31 85 SER A C 1
ATOM 643 O O . SER A 1 85 ? 27.642 -2.404 -18.655 1.00 79.31 85 SER A O 1
ATOM 645 N N . GLY A 1 86 ? 25.975 -2.827 -20.080 1.00 79.31 86 GLY A N 1
ATOM 646 C CA . GLY A 1 86 ? 26.832 -2.944 -21.263 1.00 79.31 86 GLY A CA 1
ATOM 647 C C . GLY A 1 86 ? 27.586 -1.652 -21.604 1.00 79.31 86 GLY A C 1
ATOM 648 O O . GLY A 1 86 ? 28.769 -1.701 -21.945 1.00 79.31 86 GLY A O 1
ATOM 649 N N . LEU A 1 87 ? 26.939 -0.489 -21.478 1.00 73.88 87 LEU A N 1
ATOM 650 C CA . LEU A 1 87 ? 27.595 0.812 -21.647 1.00 73.88 87 LEU A CA 1
ATOM 651 C C . LEU A 1 87 ? 28.632 1.085 -20.551 1.00 73.88 87 LEU A C 1
ATOM 653 O O . LEU A 1 87 ? 29.737 1.531 -20.860 1.00 73.88 87 LEU A O 1
ATOM 657 N N . LEU A 1 88 ? 28.303 0.791 -19.292 1.00 78.19 88 LEU A N 1
ATOM 658 C CA . LEU A 1 88 ? 29.208 0.966 -18.152 1.00 78.19 88 LEU A CA 1
ATOM 659 C C . LEU A 1 88 ? 30.440 0.058 -18.271 1.00 78.19 88 LEU A C 1
ATOM 661 O O . LEU A 1 88 ? 31.566 0.525 -18.101 1.00 78.19 88 LEU A O 1
ATOM 665 N N . ARG A 1 89 ? 30.251 -1.202 -18.679 1.00 81.25 89 ARG A N 1
ATOM 666 C CA . ARG A 1 89 ? 31.351 -2.140 -18.957 1.00 81.25 89 ARG A CA 1
ATOM 667 C C . ARG A 1 89 ? 32.264 -1.642 -20.075 1.00 81.25 89 ARG A C 1
ATOM 669 O O . ARG A 1 89 ? 33.482 -1.685 -19.935 1.00 81.25 89 ARG A O 1
ATOM 676 N N . ARG A 1 90 ? 31.709 -1.089 -21.164 1.00 80.94 90 ARG A N 1
ATOM 67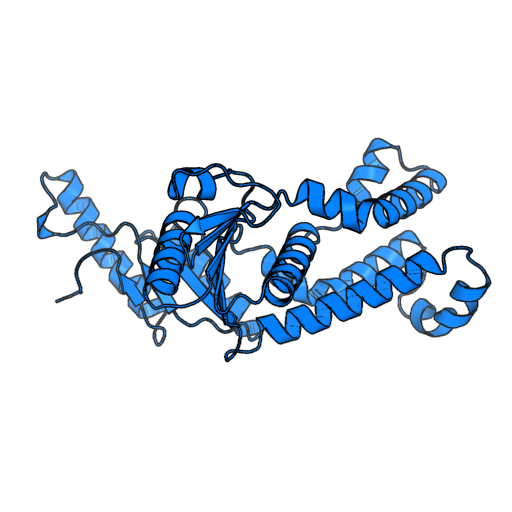7 C CA . ARG A 1 90 ? 32.513 -0.454 -22.235 1.00 80.94 90 ARG A CA 1
ATOM 678 C C . ARG A 1 90 ? 33.323 0.748 -21.740 1.00 80.94 90 ARG A C 1
ATOM 680 O O . ARG A 1 90 ? 34.358 1.049 -22.324 1.00 80.94 90 ARG A O 1
ATOM 687 N N . LYS A 1 91 ? 32.872 1.413 -20.674 1.00 77.69 91 LYS A N 1
ATOM 688 C CA . LYS A 1 91 ? 33.596 2.494 -19.987 1.00 77.69 91 LYS A CA 1
ATOM 689 C C . LYS A 1 91 ? 34.582 1.993 -18.917 1.00 77.69 91 LYS A C 1
ATOM 691 O O . LYS A 1 91 ? 35.176 2.813 -18.225 1.00 77.69 91 LYS A O 1
ATOM 696 N N . GLY A 1 92 ? 34.788 0.679 -18.798 1.00 81.19 92 GLY A N 1
ATOM 697 C CA . GLY A 1 92 ? 35.761 0.080 -17.881 1.00 81.19 92 GLY A CA 1
ATOM 698 C C . GLY A 1 92 ? 35.248 -0.152 -16.459 1.00 81.19 92 GLY A C 1
ATOM 699 O O . GLY A 1 92 ? 36.054 -0.399 -15.567 1.00 81.19 92 GLY A O 1
ATOM 700 N N . VAL A 1 93 ? 33.932 -0.069 -16.231 1.00 84.75 93 VAL A N 1
ATOM 701 C CA . VAL A 1 93 ? 33.325 -0.458 -14.949 1.00 84.75 93 VAL A CA 1
ATOM 702 C C . VAL A 1 93 ? 33.290 -1.984 -14.852 1.00 84.75 93 VAL A C 1
ATOM 704 O O . VAL A 1 93 ? 32.919 -2.656 -15.816 1.00 84.75 93 VAL A O 1
ATOM 707 N N . ASP A 1 94 ? 33.667 -2.513 -13.688 1.00 89.06 94 ASP A N 1
ATOM 708 C CA . ASP A 1 94 ? 33.592 -3.944 -13.386 1.00 89.06 94 ASP A CA 1
ATOM 709 C C . ASP A 1 94 ? 32.167 -4.496 -13.573 1.00 89.06 94 ASP A C 1
ATOM 711 O O . ASP A 1 94 ? 31.182 -3.781 -13.394 1.00 89.06 94 ASP A O 1
ATOM 715 N N . GLU A 1 95 ? 32.057 -5.773 -13.933 1.00 81.12 95 GLU A N 1
ATOM 716 C CA . GLU A 1 95 ? 30.788 -6.450 -14.208 1.00 81.12 95 GLU A CA 1
ATOM 717 C C . GLU A 1 95 ? 29.791 -6.344 -13.050 1.00 81.12 95 GLU A C 1
ATOM 719 O O . GLU A 1 95 ? 28.643 -5.963 -13.289 1.00 81.12 95 GLU A O 1
ATOM 724 N N . VAL A 1 96 ? 30.235 -6.581 -11.813 1.00 81.19 96 VAL A N 1
ATOM 725 C CA . VAL A 1 96 ? 29.364 -6.527 -10.631 1.00 81.19 96 VAL A CA 1
ATOM 726 C C . VAL A 1 96 ? 28.943 -5.085 -10.355 1.00 81.19 96 VAL A C 1
ATOM 728 O O . VAL A 1 96 ? 27.765 -4.792 -10.166 1.00 81.19 96 VAL A O 1
ATOM 731 N N . ALA A 1 97 ? 29.892 -4.148 -10.412 1.00 78.06 97 ALA A N 1
ATOM 732 C CA . ALA A 1 97 ? 29.606 -2.731 -10.197 1.00 78.06 97 ALA A CA 1
ATOM 733 C C . ALA A 1 97 ? 28.662 -2.153 -11.269 1.00 78.06 97 ALA A C 1
ATOM 735 O O . ALA A 1 97 ? 27.816 -1.314 -10.966 1.00 78.06 97 ALA A O 1
ATOM 736 N N . ALA A 1 98 ? 28.779 -2.600 -12.520 1.00 77.81 98 ALA A N 1
ATOM 737 C CA . ALA A 1 98 ? 27.928 -2.167 -13.623 1.00 77.81 98 ALA A CA 1
ATOM 738 C C . ALA A 1 98 ? 26.491 -2.701 -13.517 1.00 77.81 98 ALA A C 1
ATOM 740 O O . ALA A 1 98 ? 25.573 -2.072 -14.046 1.00 77.81 98 ALA A O 1
ATOM 741 N N . GLU A 1 99 ? 26.284 -3.856 -12.885 1.00 76.81 99 GLU A N 1
ATOM 742 C CA . GLU A 1 99 ? 24.949 -4.397 -12.617 1.00 76.81 99 GLU A CA 1
ATOM 743 C C . GLU A 1 99 ? 24.253 -3.637 -11.489 1.00 76.81 99 GLU A C 1
ATOM 745 O O . GLU A 1 99 ? 23.121 -3.194 -11.677 1.00 76.81 99 GLU A O 1
ATOM 750 N N . GLU A 1 100 ? 24.957 -3.382 -10.386 1.00 73.50 100 GLU A N 1
ATOM 751 C CA . GLU A 1 100 ? 24.441 -2.601 -9.254 1.00 73.50 100 GLU A CA 1
ATOM 752 C C . GLU A 1 100 ? 24.123 -1.151 -9.657 1.00 73.50 100 GLU A C 1
ATOM 754 O O . GLU A 1 100 ? 23.041 -0.637 -9.384 1.00 73.50 100 GLU A O 1
ATOM 759 N N . LEU A 1 101 ? 25.021 -0.495 -10.402 1.00 71.81 101 LEU A N 1
ATOM 760 C CA . LEU A 1 101 ? 24.802 0.867 -10.909 1.00 71.81 101 LEU A CA 1
ATOM 761 C C . LEU A 1 101 ? 23.714 0.950 -11.990 1.00 71.81 101 LEU A C 1
ATOM 763 O O . LEU A 1 101 ? 23.245 2.043 -12.305 1.00 71.81 101 LEU A O 1
ATOM 767 N N . ALA A 1 102 ? 23.321 -0.161 -12.610 1.00 70.31 102 ALA A N 1
ATOM 768 C CA . ALA A 1 102 ? 22.221 -0.159 -13.574 1.00 70.31 102 ALA A CA 1
ATOM 769 C C . ALA A 1 102 ? 20.840 -0.261 -12.901 1.00 70.31 102 ALA A C 1
ATOM 771 O O . ALA A 1 102 ? 19.824 -0.092 -13.583 1.00 70.31 102 ALA A O 1
ATOM 772 N N . ILE A 1 103 ? 20.786 -0.500 -11.585 1.00 69.81 103 ILE A N 1
ATOM 773 C CA . ILE A 1 103 ? 19.556 -0.449 -10.793 1.00 69.81 103 ILE A CA 1
ATOM 774 C C . ILE A 1 103 ? 19.271 1.011 -10.444 1.00 69.81 103 ILE A C 1
ATOM 776 O O . ILE A 1 103 ? 20.050 1.684 -9.773 1.00 69.81 103 ILE A O 1
ATOM 780 N N . ILE A 1 104 ? 18.139 1.519 -10.925 1.00 68.12 104 ILE A N 1
ATOM 781 C CA . ILE A 1 104 ? 17.719 2.892 -10.653 1.00 68.12 104 ILE A CA 1
ATOM 782 C C . ILE A 1 104 ? 16.891 2.884 -9.361 1.00 68.12 104 ILE A C 1
ATOM 784 O O . ILE A 1 104 ? 15.857 2.209 -9.316 1.00 68.12 104 ILE A O 1
ATOM 788 N N . PRO A 1 105 ? 17.305 3.629 -8.321 1.00 63.66 105 PRO A N 1
ATOM 789 C CA . PRO A 1 105 ? 16.595 3.652 -7.047 1.00 63.66 105 PRO A CA 1
ATOM 790 C C . PRO A 1 105 ? 15.133 4.078 -7.209 1.00 63.66 105 PRO A C 1
ATOM 792 O O . PRO A 1 105 ? 14.851 5.075 -7.874 1.00 63.66 105 PRO A O 1
ATOM 795 N N . GLY A 1 106 ? 14.214 3.357 -6.565 1.00 66.31 106 GLY A N 1
ATOM 796 C CA . GLY A 1 106 ? 12.777 3.649 -6.583 1.00 66.31 106 GLY A CA 1
ATOM 797 C C . GLY A 1 106 ? 12.005 3.095 -7.791 1.00 66.31 106 GLY A C 1
ATOM 798 O O . GLY A 1 106 ? 10.811 3.354 -7.922 1.00 66.31 106 GLY A O 1
ATOM 799 N N . MET A 1 107 ? 12.674 2.410 -8.734 1.00 69.94 107 MET A N 1
ATOM 800 C CA . MET A 1 107 ? 12.014 1.841 -9.926 1.00 69.94 107 MET A CA 1
ATOM 801 C C . MET A 1 107 ? 11.092 0.683 -9.562 1.00 69.94 107 MET A C 1
ATOM 803 O O . MET A 1 107 ? 10.091 0.442 -10.234 1.00 69.94 107 MET A O 1
ATOM 807 N N . GLU A 1 108 ? 11.468 -0.032 -8.513 1.00 72.94 108 GLU A N 1
ATOM 808 C CA . GLU A 1 108 ? 10.809 -1.212 -7.979 1.00 72.94 108 GLU A CA 1
ATOM 809 C C . GLU A 1 108 ? 9.337 -0.913 -7.651 1.00 72.94 108 GLU A C 1
ATOM 811 O O . GLU A 1 108 ? 8.418 -1.585 -8.133 1.00 72.94 108 GLU A O 1
ATOM 816 N N . GLU A 1 109 ? 9.090 0.190 -6.948 1.00 72.25 109 GLU A N 1
ATOM 817 C CA . GLU A 1 109 ? 7.755 0.659 -6.590 1.00 72.25 109 GLU A CA 1
ATOM 818 C C . GLU A 1 109 ? 6.962 1.112 -7.816 1.00 72.25 109 GLU A C 1
ATOM 820 O O . GLU A 1 109 ? 5.769 0.825 -7.929 1.00 72.25 109 GLU A O 1
ATOM 825 N N . VAL A 1 110 ? 7.612 1.804 -8.758 1.00 74.69 110 VAL A N 1
ATOM 826 C CA . VAL A 1 110 ? 6.959 2.304 -9.978 1.00 74.69 110 VAL A CA 1
ATOM 827 C C . VAL A 1 110 ? 6.456 1.155 -10.829 1.00 74.69 110 VAL A C 1
ATOM 829 O O . VAL A 1 110 ? 5.300 1.157 -11.249 1.00 74.69 110 VAL A O 1
ATOM 832 N N . VAL A 1 111 ? 7.321 0.176 -11.088 1.00 75.75 111 VAL A N 1
ATOM 833 C CA . VAL A 1 111 ? 6.987 -0.992 -11.901 1.00 75.75 111 VAL A CA 1
ATOM 834 C C . VAL A 1 111 ? 5.862 -1.773 -11.234 1.00 75.75 111 VAL A C 1
ATOM 836 O O . VAL A 1 111 ? 4.877 -2.089 -11.899 1.00 75.75 111 VAL A O 1
ATOM 839 N N . SER A 1 112 ? 5.936 -1.965 -9.916 1.00 78.69 112 SER A N 1
ATOM 840 C CA . SER A 1 112 ? 4.883 -2.633 -9.147 1.00 78.69 112 SER A CA 1
ATOM 841 C C . SER A 1 112 ? 3.540 -1.915 -9.266 1.00 78.69 112 SER A C 1
ATOM 843 O O . SER A 1 112 ? 2.532 -2.537 -9.590 1.00 78.69 112 SER A O 1
ATOM 845 N N . LEU A 1 113 ? 3.498 -0.592 -9.086 1.00 81.19 113 LEU A N 1
ATOM 846 C CA . LEU A 1 113 ? 2.253 0.174 -9.198 1.00 81.19 113 LEU A CA 1
ATOM 847 C C . LEU A 1 113 ? 1.725 0.246 -10.638 1.00 81.19 113 LEU A C 1
ATOM 849 O O . LEU A 1 113 ? 0.512 0.201 -10.848 1.00 81.19 113 LEU A O 1
ATOM 853 N N . LEU A 1 114 ? 2.605 0.318 -11.644 1.00 80.62 114 LEU A N 1
ATOM 854 C CA . LEU A 1 114 ? 2.217 0.221 -13.055 1.00 80.62 114 LEU A CA 1
ATOM 855 C C . LEU A 1 114 ? 1.592 -1.139 -13.367 1.00 80.62 114 LEU A C 1
ATOM 857 O O . LEU A 1 114 ? 0.590 -1.205 -14.086 1.00 80.62 114 LEU A O 1
ATOM 861 N N . HIS A 1 115 ? 2.173 -2.206 -12.824 1.00 81.88 115 HIS A N 1
ATOM 862 C CA . HIS A 1 115 ? 1.666 -3.560 -12.956 1.00 81.88 115 HIS A CA 1
ATOM 863 C C . HIS A 1 115 ? 0.304 -3.714 -12.273 1.00 81.88 115 HIS A C 1
ATOM 865 O O . HIS A 1 115 ? -0.653 -4.135 -12.924 1.00 81.88 115 HIS A O 1
ATOM 871 N N . ILE A 1 116 ? 0.183 -3.273 -11.015 1.00 84.88 116 ILE A N 1
ATOM 872 C CA . ILE A 1 116 ? -1.076 -3.264 -10.256 1.00 84.88 116 ILE A CA 1
ATOM 873 C C . ILE A 1 116 ? -2.152 -2.516 -11.033 1.00 84.88 116 ILE A C 1
ATOM 875 O O . ILE A 1 116 ? -3.229 -3.052 -11.261 1.00 84.88 116 ILE A O 1
ATOM 879 N N . ARG A 1 117 ? -1.862 -1.300 -11.509 1.00 84.50 117 ARG A N 1
ATOM 880 C CA . ARG A 1 117 ? -2.815 -0.493 -12.284 1.00 84.50 117 ARG A CA 1
ATOM 881 C C . ARG A 1 117 ? -3.265 -1.202 -13.562 1.00 84.50 117 ARG A C 1
ATOM 883 O O . ARG A 1 117 ? -4.444 -1.145 -13.909 1.00 84.50 117 ARG A O 1
ATOM 890 N N . ARG A 1 118 ? -2.342 -1.856 -14.276 1.00 85.06 118 ARG A N 1
ATOM 891 C CA . ARG A 1 118 ? -2.661 -2.617 -15.492 1.00 85.06 118 ARG A CA 1
ATOM 892 C C . ARG A 1 118 ? -3.573 -3.796 -15.167 1.00 85.06 118 ARG A C 1
ATOM 894 O O . ARG A 1 118 ? -4.629 -3.913 -15.776 1.00 85.06 118 ARG A O 1
ATOM 901 N N . GLN A 1 119 ? -3.205 -4.619 -14.190 1.00 83.94 119 GLN A N 1
ATOM 902 C CA . GLN A 1 119 ? -4.001 -5.779 -13.794 1.00 83.94 119 GLN A CA 1
ATOM 903 C C . GLN A 1 119 ? -5.364 -5.395 -13.220 1.00 83.94 119 GLN A C 1
ATOM 905 O O . GLN A 1 119 ? -6.361 -6.040 -13.530 1.00 83.94 119 GLN A O 1
ATOM 910 N N . ALA A 1 120 ? -5.423 -4.318 -12.440 1.00 84.19 120 ALA A N 1
ATOM 911 C CA . ALA A 1 120 ? -6.658 -3.771 -11.902 1.00 84.19 120 ALA A CA 1
ATOM 912 C C . ALA A 1 120 ? -7.662 -3.442 -13.017 1.00 84.19 120 ALA A C 1
ATOM 914 O O . ALA A 1 120 ? -8.839 -3.806 -12.945 1.00 84.19 120 ALA A O 1
ATOM 915 N N . ARG A 1 121 ? -7.167 -2.795 -14.080 1.00 85.25 121 ARG A N 1
ATOM 916 C CA . ARG A 1 121 ? -7.957 -2.438 -15.258 1.00 85.25 121 ARG A CA 1
ATOM 917 C C . ARG A 1 121 ? -8.329 -3.665 -16.087 1.00 85.25 121 ARG A C 1
ATOM 919 O O . ARG A 1 121 ? -9.492 -3.825 -16.430 1.00 85.25 121 ARG A O 1
ATOM 926 N N . ASP A 1 122 ? -7.361 -4.518 -16.409 1.00 87.88 122 ASP A N 1
ATOM 927 C CA . ASP A 1 122 ? -7.566 -5.652 -17.315 1.00 87.88 122 ASP A CA 1
ATOM 928 C C . ASP A 1 122 ? -8.420 -6.762 -16.660 1.00 87.88 122 ASP A C 1
ATOM 930 O O . ASP A 1 122 ? -9.182 -7.450 -17.338 1.00 87.88 122 ASP A O 1
ATOM 934 N N . GLY A 1 123 ? -8.353 -6.901 -15.332 1.00 85.81 123 GLY A N 1
ATOM 935 C CA . GLY A 1 123 ? -9.173 -7.817 -14.533 1.00 85.81 123 GLY A CA 1
ATOM 936 C C . GLY A 1 123 ? -10.571 -7.294 -14.177 1.00 85.81 123 GLY A C 1
ATOM 937 O O . GLY A 1 123 ? -11.342 -8.013 -13.529 1.00 85.81 123 GLY A O 1
ATOM 938 N N . ASN A 1 124 ? -10.920 -6.070 -14.601 1.00 91.00 124 ASN A N 1
ATOM 939 C CA . ASN A 1 124 ? -12.182 -5.392 -14.287 1.00 91.00 124 ASN A CA 1
ATOM 940 C C . ASN A 1 124 ? -12.494 -5.400 -12.778 1.00 91.00 124 ASN A C 1
ATOM 942 O O . ASN A 1 124 ? -13.562 -5.852 -12.354 1.00 91.00 124 ASN A O 1
ATOM 946 N N . PHE A 1 125 ? -11.536 -4.961 -11.959 1.00 95.81 125 PHE A N 1
ATOM 947 C CA . PHE A 1 125 ? -11.732 -4.827 -10.517 1.00 95.81 125 PHE A CA 1
ATOM 948 C C . PHE A 1 125 ? -12.379 -3.482 -10.170 1.00 95.81 125 PHE A C 1
ATOM 950 O O . PHE A 1 125 ? -12.004 -2.424 -10.685 1.00 95.81 125 PHE A O 1
ATOM 957 N N . ASP A 1 126 ? -13.347 -3.518 -9.258 1.00 96.50 126 ASP A N 1
ATOM 958 C CA . ASP A 1 126 ? -14.024 -2.325 -8.757 1.00 96.50 126 ASP A CA 1
ATOM 959 C C . ASP A 1 126 ? -13.169 -1.620 -7.705 1.00 96.50 126 ASP A C 1
ATOM 961 O O . ASP A 1 126 ? -13.102 -0.389 -7.696 1.00 96.50 126 ASP A O 1
ATOM 965 N N . VAL A 1 127 ? -12.498 -2.398 -6.849 1.00 97.25 127 VAL A N 1
ATOM 966 C CA . VAL A 1 127 ? -11.649 -1.926 -5.749 1.00 97.25 127 VAL A CA 1
ATOM 967 C C . VAL A 1 127 ? -10.322 -2.677 -5.770 1.00 97.25 127 VAL A C 1
ATOM 969 O O . VAL A 1 127 ? -10.290 -3.900 -5.881 1.00 97.25 127 VAL A O 1
ATOM 972 N N . VAL A 1 128 ? -9.223 -1.947 -5.622 1.00 96.00 128 VAL A N 1
ATOM 973 C CA . VAL A 1 128 ? -7.885 -2.502 -5.437 1.00 96.00 128 VAL A CA 1
ATOM 974 C C . VAL A 1 128 ? -7.286 -1.947 -4.158 1.00 96.00 128 VAL A C 1
ATOM 976 O O . VAL A 1 128 ? -7.177 -0.732 -3.997 1.00 96.00 128 VAL A O 1
ATOM 979 N N . VAL A 1 129 ? -6.912 -2.835 -3.243 1.00 95.88 129 VAL A N 1
ATOM 980 C CA . VAL A 1 129 ? -6.272 -2.492 -1.973 1.00 95.88 129 VAL A CA 1
ATOM 981 C C . VAL A 1 129 ? -4.800 -2.868 -2.053 1.00 95.88 129 VAL A C 1
ATOM 983 O O . VAL A 1 129 ? -4.472 -4.022 -2.310 1.00 95.88 129 VAL A O 1
ATOM 986 N N . VAL A 1 130 ? -3.916 -1.900 -1.841 1.00 92.25 130 VAL A N 1
ATOM 987 C CA . VAL A 1 130 ? -2.466 -2.084 -1.920 1.00 92.25 130 VAL A CA 1
ATOM 988 C C . VAL A 1 130 ? -1.877 -2.012 -0.518 1.00 92.25 130 VAL A C 1
ATOM 990 O O . VAL A 1 130 ? -1.950 -0.971 0.139 1.00 92.25 130 VAL A O 1
ATOM 993 N N . ASP A 1 131 ? -1.284 -3.114 -0.070 1.00 90.12 131 ASP A N 1
ATOM 994 C CA . ASP A 1 131 ? -0.368 -3.137 1.067 1.00 90.12 131 ASP A CA 1
ATOM 995 C C . ASP A 1 131 ? 1.019 -2.723 0.569 1.00 90.12 131 ASP A C 1
ATOM 997 O O . ASP A 1 131 ? 1.753 -3.514 -0.029 1.00 90.12 131 ASP A O 1
ATOM 1001 N N . ALA A 1 132 ? 1.324 -1.434 0.717 1.00 77.56 132 ALA A N 1
ATOM 1002 C CA . ALA A 1 132 ? 2.548 -0.855 0.193 1.00 77.56 132 ALA A CA 1
ATOM 1003 C C . ALA A 1 132 ? 3.706 -0.999 1.190 1.00 77.56 132 ALA A C 1
ATOM 1005 O O . ALA A 1 132 ? 3.539 -0.896 2.413 1.00 77.56 132 ALA A O 1
ATOM 1006 N N . ALA A 1 133 ? 4.913 -1.155 0.646 1.00 64.50 133 ALA A N 1
ATOM 1007 C CA . ALA A 1 133 ? 6.150 -1.077 1.413 1.00 64.50 133 ALA A CA 1
ATOM 1008 C C . ALA A 1 133 ? 6.303 0.304 2.109 1.00 64.50 133 ALA A C 1
ATOM 1010 O O . ALA A 1 133 ? 5.636 1.276 1.734 1.00 64.50 133 ALA A O 1
ATOM 1011 N N . PRO A 1 134 ? 7.132 0.414 3.168 1.00 55.12 134 PRO A N 1
ATOM 1012 C CA . PRO A 1 134 ? 7.190 1.594 4.029 1.00 55.12 134 PRO A CA 1
ATOM 1013 C C . PRO A 1 134 ? 7.392 2.932 3.295 1.00 55.12 134 PRO A C 1
ATOM 1015 O O . PRO A 1 134 ? 8.171 3.078 2.360 1.00 55.12 134 PRO A O 1
ATOM 1018 N N . THR A 1 135 ? 6.703 3.934 3.836 1.00 55.16 135 THR A N 1
ATOM 1019 C CA . THR A 1 135 ? 6.340 5.287 3.369 1.00 55.16 135 THR A CA 1
ATOM 1020 C C . THR A 1 135 ? 7.387 6.220 2.738 1.00 55.16 135 THR A C 1
ATOM 1022 O O . THR A 1 135 ? 7.039 7.349 2.398 1.00 55.16 135 THR A O 1
ATOM 1025 N N . GLY A 1 136 ? 8.651 5.829 2.588 1.00 50.31 136 GLY A N 1
ATOM 1026 C CA . GLY A 1 136 ? 9.709 6.735 2.117 1.00 50.31 136 GLY A CA 1
ATOM 1027 C C . GLY A 1 136 ? 9.868 6.816 0.596 1.00 50.31 136 GLY A C 1
ATOM 1028 O O . GLY A 1 136 ? 10.239 7.868 0.075 1.00 50.31 136 GLY A O 1
ATOM 1029 N N . GLU A 1 137 ? 9.603 5.723 -0.121 1.00 53.22 137 GLU A N 1
ATOM 1030 C CA . GLU A 1 137 ? 10.108 5.555 -1.494 1.00 53.22 137 GLU A CA 1
ATOM 1031 C C . GLU A 1 137 ? 9.059 5.826 -2.577 1.00 53.22 137 GLU A C 1
ATOM 1033 O O . GLU A 1 137 ? 9.402 6.345 -3.638 1.00 53.22 137 GLU A O 1
ATOM 1038 N N . THR A 1 138 ? 7.767 5.666 -2.273 1.00 52.81 138 THR A N 1
ATOM 1039 C CA . THR A 1 138 ? 6.656 5.970 -3.198 1.00 52.81 138 THR A CA 1
ATOM 1040 C C . THR A 1 138 ? 6.640 7.439 -3.647 1.00 52.81 138 THR A C 1
ATOM 1042 O O . THR A 1 138 ? 6.243 7.754 -4.762 1.00 52.81 138 THR A O 1
ATOM 1045 N N . VAL A 1 139 ? 7.138 8.369 -2.829 1.00 52.66 139 VAL A N 1
ATOM 1046 C CA . VAL A 1 139 ? 7.197 9.802 -3.174 1.00 52.66 139 VAL A CA 1
ATOM 1047 C C . VAL A 1 139 ? 8.208 10.088 -4.301 1.00 52.66 139 VAL A C 1
ATOM 1049 O O . VAL A 1 139 ? 8.034 11.042 -5.062 1.00 52.66 139 VAL A O 1
ATOM 1052 N N . ARG A 1 140 ? 9.220 9.224 -4.488 1.00 57.19 140 ARG A N 1
ATOM 1053 C CA . ARG A 1 140 ? 10.222 9.346 -5.566 1.00 57.19 140 ARG A CA 1
ATOM 1054 C C . ARG A 1 140 ? 9.649 9.080 -6.963 1.00 57.19 140 ARG A C 1
ATOM 1056 O O . ARG A 1 140 ? 10.289 9.446 -7.947 1.00 57.19 140 ARG A O 1
ATOM 1063 N N . LEU A 1 141 ? 8.425 8.543 -7.062 1.00 55.22 141 LEU A N 1
ATOM 1064 C CA . LEU A 1 141 ? 7.669 8.417 -8.319 1.00 55.22 141 LEU A CA 1
ATOM 1065 C C . LEU A 1 141 ? 7.612 9.729 -9.110 1.00 55.22 141 LEU A C 1
ATOM 1067 O O . LEU A 1 141 ? 7.592 9.720 -10.336 1.00 55.22 141 LEU A O 1
ATOM 1071 N N . LEU A 1 142 ? 7.594 10.863 -8.410 1.00 52.03 142 LEU A N 1
ATOM 1072 C CA . LEU A 1 142 ? 7.382 12.181 -9.009 1.00 52.03 142 LEU A CA 1
ATOM 1073 C C . LEU A 1 142 ? 8.626 12.756 -9.666 1.00 52.03 142 LEU A C 1
ATOM 1075 O O . LEU A 1 142 ? 8.516 13.525 -10.614 1.00 52.03 142 LEU A O 1
ATOM 1079 N N . THR A 1 143 ? 9.805 12.377 -9.180 1.00 57.06 143 THR A N 1
ATOM 1080 C CA . THR A 1 143 ? 11.075 12.802 -9.769 1.00 57.06 143 THR A CA 1
ATOM 1081 C C . THR A 1 143 ? 11.604 11.776 -10.758 1.00 57.06 143 THR A C 1
ATOM 1083 O O . THR A 1 143 ? 12.629 12.026 -11.379 1.00 57.06 143 THR A O 1
ATOM 1086 N N . MET A 1 144 ? 10.952 10.619 -10.912 1.00 61.69 144 MET A N 1
ATOM 1087 C CA . MET A 1 144 ? 11.452 9.492 -11.700 1.00 61.69 144 MET A CA 1
ATOM 1088 C C . MET A 1 144 ? 11.722 9.806 -13.172 1.00 61.69 144 MET A C 1
ATOM 1090 O O . MET A 1 144 ? 12.824 9.487 -13.614 1.00 61.69 144 MET A O 1
ATOM 1094 N N . PRO A 1 145 ? 10.816 10.448 -13.939 1.00 55.78 145 PRO A N 1
ATOM 1095 C CA . PRO A 1 145 ? 11.110 10.780 -15.332 1.00 55.78 145 PRO A CA 1
ATOM 1096 C C . PRO A 1 145 ? 12.351 11.674 -15.458 1.00 55.78 145 PRO A C 1
ATOM 1098 O O . PRO A 1 145 ? 13.228 11.409 -16.279 1.00 55.78 145 PRO A O 1
ATOM 1101 N N . ASP A 1 146 ? 12.472 12.680 -14.588 1.00 60.22 146 ASP A N 1
ATOM 1102 C CA . ASP A 1 146 ? 13.604 13.609 -14.580 1.00 60.22 146 ASP A CA 1
ATOM 1103 C C . ASP A 1 146 ? 14.892 12.957 -14.062 1.00 60.22 146 ASP A C 1
ATOM 1105 O O . ASP A 1 146 ? 15.962 13.172 -14.626 1.00 60.22 146 ASP A O 1
ATOM 1109 N N . THR A 1 147 ? 14.796 12.108 -13.037 1.00 64.75 147 THR A N 1
ATOM 1110 C CA . THR A 1 147 ? 15.918 11.352 -12.456 1.00 64.75 147 THR A CA 1
ATOM 1111 C C . THR A 1 147 ? 16.446 10.342 -13.460 1.00 64.75 147 THR A C 1
ATOM 1113 O O . THR A 1 147 ? 17.654 10.227 -13.634 1.00 64.75 147 THR A O 1
ATOM 1116 N N . PHE A 1 148 ? 15.549 9.656 -14.169 1.00 61.62 148 PHE A N 1
ATOM 1117 C CA . PHE A 1 148 ? 15.898 8.738 -15.240 1.00 61.62 148 PHE A CA 1
ATOM 1118 C C . PHE A 1 148 ? 16.623 9.475 -16.368 1.00 61.62 148 PHE A C 1
ATOM 1120 O O . PHE A 1 148 ? 17.707 9.064 -16.778 1.00 61.62 148 PHE A O 1
ATOM 1127 N N . MET A 1 149 ? 16.061 10.590 -16.847 1.00 57.59 149 MET A N 1
ATOM 1128 C CA . MET A 1 149 ? 16.674 11.391 -17.908 1.00 57.59 149 MET A CA 1
ATOM 1129 C C . MET A 1 149 ? 18.026 11.965 -17.484 1.00 57.59 149 MET A C 1
ATOM 1131 O O . MET A 1 149 ? 18.974 11.934 -18.267 1.00 57.59 149 MET A O 1
ATOM 1135 N N . TRP A 1 150 ? 18.138 12.440 -16.244 1.00 64.00 150 TRP A N 1
ATOM 1136 C CA . TRP A 1 150 ? 19.389 12.910 -15.658 1.00 64.00 150 TRP A CA 1
ATOM 1137 C C . TRP A 1 150 ? 20.428 11.787 -15.567 1.00 64.00 150 TRP A C 1
ATOM 1139 O O . TRP A 1 150 ? 21.574 11.975 -15.974 1.00 64.00 150 TRP A O 1
ATOM 1149 N N . TYR A 1 151 ? 20.028 10.603 -15.101 1.00 63.62 151 TYR A N 1
ATOM 1150 C CA . TYR A 1 151 ? 20.910 9.448 -14.962 1.00 63.62 151 TYR A CA 1
ATOM 1151 C C . TYR A 1 151 ? 21.385 8.935 -16.326 1.00 63.62 151 TYR A C 1
ATOM 1153 O O . TYR A 1 151 ? 22.577 8.722 -16.536 1.00 63.62 151 TYR A O 1
ATOM 1161 N N . ALA A 1 152 ? 20.475 8.820 -17.296 1.00 60.69 152 ALA A N 1
ATOM 1162 C CA . ALA A 1 152 ? 20.794 8.446 -18.669 1.00 60.69 152 ALA A CA 1
ATOM 1163 C C . ALA A 1 152 ? 21.736 9.468 -19.331 1.00 60.69 152 ALA A C 1
ATOM 1165 O O . ALA A 1 152 ? 22.713 9.074 -19.969 1.00 60.69 152 ALA A O 1
ATOM 1166 N N . ALA A 1 153 ? 21.497 10.771 -19.132 1.00 61.53 153 ALA A N 1
ATOM 1167 C CA . ALA A 1 153 ? 22.389 11.835 -19.597 1.00 61.53 153 ALA A CA 1
ATOM 1168 C C . ALA A 1 153 ? 23.788 11.711 -18.978 1.00 61.53 153 ALA A C 1
ATOM 1170 O O . ALA A 1 153 ? 24.791 11.795 -19.687 1.00 61.53 153 ALA A O 1
ATOM 1171 N N . ARG A 1 154 ? 23.856 11.432 -17.669 1.00 64.75 154 ARG A N 1
ATOM 1172 C CA . ARG A 1 154 ? 25.106 11.249 -16.926 1.00 64.75 154 ARG A CA 1
ATOM 1173 C C . ARG A 1 154 ? 25.903 10.040 -17.414 1.00 64.75 154 ARG A C 1
ATOM 1175 O O . ARG A 1 154 ? 27.116 10.149 -17.560 1.00 64.75 154 ARG A O 1
ATOM 1182 N N . VAL A 1 155 ? 25.243 8.913 -17.691 1.00 60.00 155 VAL A N 1
ATOM 1183 C CA . VAL A 1 155 ? 25.888 7.703 -18.237 1.00 60.00 155 VAL A CA 1
ATOM 1184 C C . VAL A 1 155 ? 26.380 7.933 -19.670 1.00 60.00 155 VAL A C 1
ATOM 1186 O O . VAL A 1 155 ? 27.424 7.398 -20.048 1.00 60.00 155 VAL A O 1
ATOM 1189 N N . MET A 1 156 ? 25.684 8.758 -20.457 1.00 59.22 156 MET A N 1
ATOM 1190 C CA . MET A 1 156 ? 26.034 9.059 -21.852 1.00 59.22 156 MET A CA 1
ATOM 1191 C C . MET A 1 156 ? 26.983 10.262 -22.035 1.00 59.22 156 MET A C 1
ATOM 1193 O O . MET A 1 156 ? 27.365 10.534 -23.168 1.00 59.22 156 MET A O 1
ATOM 1197 N N . ASP A 1 157 ? 27.408 10.938 -20.956 1.00 60.28 157 ASP A N 1
ATOM 1198 C CA . ASP A 1 157 ? 28.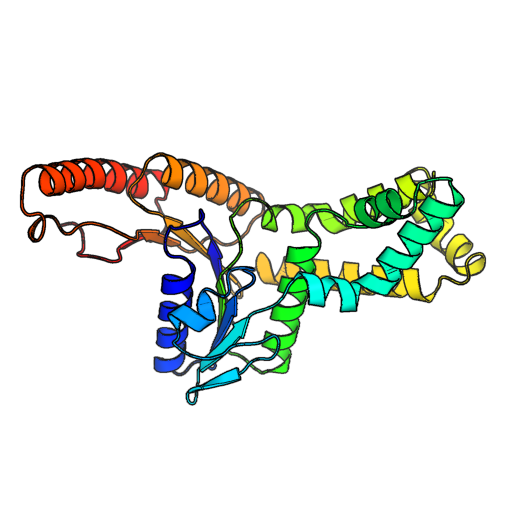179 12.203 -20.990 1.00 60.28 157 ASP A CA 1
ATOM 1199 C C . ASP A 1 157 ? 27.533 13.284 -21.880 1.00 60.28 157 ASP A C 1
ATOM 1201 O O . ASP A 1 157 ? 28.203 14.053 -22.568 1.00 60.28 157 ASP A O 1
ATOM 1205 N N . TRP A 1 158 ? 26.201 13.339 -21.883 1.00 61.62 158 TRP A N 1
ATOM 1206 C CA . TRP A 1 158 ? 25.442 14.361 -22.599 1.00 61.62 158 TRP A CA 1
ATOM 1207 C C . TRP A 1 158 ? 25.027 15.473 -21.641 1.00 61.62 158 TRP A C 1
ATOM 1209 O O . TRP A 1 158 ? 24.592 15.209 -20.518 1.00 61.62 158 TRP A O 1
ATOM 1219 N N . GLU A 1 159 ? 25.116 16.731 -22.078 1.00 52.62 159 GLU A N 1
ATOM 1220 C CA . GLU A 1 159 ? 24.518 17.822 -21.312 1.00 52.62 159 GLU A CA 1
ATOM 1221 C C . GLU A 1 159 ? 22.982 17.647 -21.293 1.00 52.62 159 GLU A C 1
ATOM 1223 O O . GLU A 1 159 ? 22.381 17.284 -22.309 1.00 52.62 159 GLU A O 1
ATOM 1228 N N . PRO A 1 160 ? 22.287 17.929 -20.175 1.00 52.56 160 PRO A N 1
ATOM 1229 C CA . PRO A 1 160 ? 20.832 17.749 -20.070 1.00 52.56 160 PRO A CA 1
ATOM 1230 C C . PRO A 1 160 ? 20.016 18.463 -21.169 1.00 52.56 160 PRO A C 1
ATOM 1232 O O . PRO A 1 160 ? 18.903 18.046 -21.493 1.00 52.56 160 PRO A O 1
ATOM 1235 N N . 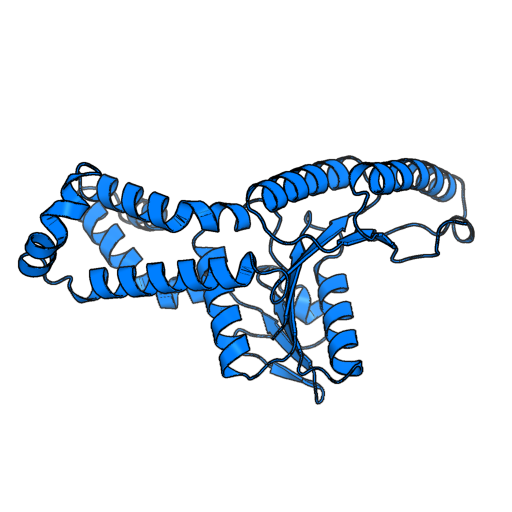GLY A 1 161 ? 20.571 19.522 -21.775 1.00 51.81 161 GLY A N 1
ATOM 1236 C CA . GLY A 1 161 ? 19.964 20.260 -22.887 1.00 51.81 161 GLY A CA 1
ATOM 1237 C C . GLY A 1 161 ? 20.146 19.625 -24.274 1.00 51.81 161 GLY A C 1
ATOM 1238 O O . GLY A 1 161 ? 19.288 19.809 -25.140 1.00 51.81 161 GLY A O 1
ATOM 1239 N N . THR A 1 162 ? 21.203 18.838 -24.504 1.00 52.91 162 THR A N 1
ATOM 1240 C CA . THR A 1 162 ? 21.503 18.254 -25.827 1.00 52.91 162 THR A CA 1
ATOM 1241 C C . THR A 1 162 ? 20.563 17.102 -26.182 1.00 52.91 162 THR A C 1
ATOM 1243 O O . THR A 1 162 ? 20.245 16.915 -27.353 1.00 52.91 162 THR A O 1
ATOM 1246 N N . LEU A 1 163 ? 20.017 16.390 -25.191 1.00 53.28 163 LEU A N 1
ATOM 1247 C CA . LEU A 1 163 ? 19.075 15.277 -25.385 1.00 53.28 163 LEU A CA 1
ATOM 1248 C C . LEU A 1 163 ? 17.762 15.678 -26.073 1.00 53.28 163 LEU A C 1
ATOM 1250 O O . LEU A 1 163 ? 17.267 14.949 -26.934 1.00 53.28 163 LEU A O 1
ATOM 1254 N N . LYS A 1 164 ? 17.197 16.844 -25.730 1.00 54.06 164 LYS A N 1
ATOM 1255 C CA . LYS A 1 164 ? 15.950 17.329 -26.350 1.00 54.06 164 LYS A CA 1
ATOM 1256 C C . LYS A 1 164 ? 16.159 17.746 -27.809 1.00 54.06 164 LYS A C 1
ATOM 1258 O O . LYS A 1 164 ? 15.282 17.500 -28.632 1.00 54.06 164 LYS A O 1
ATOM 1263 N N . ALA A 1 165 ? 17.317 18.325 -28.131 1.00 54.03 165 ALA A N 1
ATOM 1264 C CA . ALA A 1 165 ? 17.659 18.785 -29.478 1.00 54.03 165 ALA A CA 1
ATOM 1265 C C . ALA A 1 165 ? 18.183 17.659 -30.390 1.00 54.03 165 ALA A C 1
ATOM 1267 O O . ALA A 1 165 ? 17.916 17.656 -31.588 1.00 54.03 165 ALA A O 1
ATOM 1268 N N . ALA A 1 166 ? 18.888 16.672 -29.829 1.00 52.62 166 ALA A N 1
ATOM 1269 C CA . ALA A 1 166 ? 19.499 15.573 -30.575 1.00 52.62 166 ALA A CA 1
ATOM 1270 C C . ALA A 1 166 ? 18.580 14.351 -30.747 1.00 52.62 166 ALA A C 1
ATOM 1272 O O . ALA A 1 166 ? 18.968 13.401 -31.423 1.00 52.62 166 ALA A O 1
ATOM 1273 N N . ARG A 1 167 ? 17.358 14.367 -30.190 1.00 54.44 167 ARG A N 1
ATOM 1274 C CA . ARG A 1 167 ? 16.376 13.266 -30.273 1.00 54.44 167 ARG A CA 1
ATOM 1275 C C . ARG A 1 167 ? 16.234 12.653 -31.684 1.00 54.44 167 ARG A C 1
ATOM 1277 O O . ARG A 1 167 ? 16.311 11.428 -31.778 1.00 54.44 167 ARG A O 1
ATOM 1284 N N . PRO A 1 168 ? 16.084 13.429 -32.781 1.00 55.09 168 PRO A N 1
ATOM 1285 C CA . PRO A 1 168 ? 16.017 12.855 -34.131 1.00 55.09 168 PRO A CA 1
ATOM 1286 C C . PRO A 1 168 ? 17.356 12.286 -34.633 1.00 55.09 168 PRO A C 1
ATOM 1288 O O . PRO A 1 168 ? 17.359 11.273 -35.326 1.00 55.09 168 PRO A O 1
ATOM 1291 N N . LEU A 1 169 ? 18.490 12.887 -34.259 1.00 52.88 169 LEU A N 1
ATOM 1292 C CA . LEU A 1 169 ? 19.824 12.446 -34.685 1.00 52.88 169 LEU A CA 1
ATOM 1293 C C . LEU A 1 169 ? 20.234 11.139 -33.986 1.00 52.88 169 LEU A C 1
ATOM 1295 O O . LEU A 1 169 ? 20.742 10.218 -34.617 1.00 52.88 169 LEU A O 1
ATOM 1299 N N . VAL A 1 170 ? 19.947 11.033 -32.687 1.00 50.72 170 VAL A N 1
ATOM 1300 C CA . VAL A 1 170 ? 20.210 9.843 -31.866 1.00 50.72 170 VAL A CA 1
ATOM 1301 C C . VAL A 1 170 ? 19.353 8.657 -32.321 1.00 50.72 170 VAL A C 1
ATOM 1303 O O . VAL A 1 170 ? 19.860 7.541 -32.409 1.00 50.72 170 VAL A O 1
ATOM 1306 N N . LYS A 1 171 ? 18.085 8.894 -32.694 1.00 51.50 171 LYS A N 1
ATOM 1307 C CA . LYS A 1 171 ? 17.195 7.855 -33.245 1.00 51.50 171 LYS A CA 1
ATOM 1308 C C . LYS A 1 171 ? 17.693 7.300 -34.592 1.00 51.50 171 LYS A C 1
ATOM 1310 O O . LYS A 1 171 ? 17.391 6.159 -34.916 1.00 51.50 171 LYS A O 1
ATOM 1315 N N . ALA A 1 172 ? 18.459 8.090 -35.351 1.00 50.88 172 ALA A N 1
ATOM 1316 C CA . ALA A 1 172 ? 19.021 7.705 -36.648 1.00 50.88 172 ALA A CA 1
ATOM 1317 C C . ALA A 1 172 ? 20.408 7.037 -36.559 1.00 50.88 172 ALA A C 1
ATOM 1319 O O . ALA A 1 172 ? 20.755 6.238 -37.425 1.00 50.88 172 ALA A O 1
ATOM 1320 N N . LEU A 1 173 ? 21.206 7.362 -35.535 1.00 44.31 173 LEU A N 1
ATOM 1321 C CA . LEU A 1 173 ? 22.592 6.891 -35.376 1.00 44.31 173 LEU A CA 1
ATOM 1322 C C . LEU A 1 173 ? 22.741 5.648 -34.493 1.00 44.31 173 LEU A C 1
ATOM 1324 O O . LEU A 1 173 ? 23.771 4.978 -34.565 1.00 44.31 173 LEU A O 1
ATOM 1328 N N . VAL A 1 174 ? 21.751 5.331 -33.655 1.00 46.22 174 VAL A N 1
ATOM 1329 C CA . VAL A 1 174 ? 21.832 4.208 -32.716 1.00 46.22 174 VAL A CA 1
ATOM 1330 C C . VAL A 1 174 ? 20.816 3.129 -33.111 1.00 46.22 174 VAL A C 1
ATOM 1332 O O . VAL A 1 174 ? 19.631 3.446 -33.223 1.00 46.22 174 VAL A O 1
ATOM 1335 N N . PRO A 1 175 ? 21.208 1.844 -33.244 1.00 46.72 175 PRO A N 1
ATOM 1336 C CA . PRO A 1 175 ? 20.283 0.710 -33.359 1.00 46.72 175 PRO A CA 1
ATOM 1337 C C . PRO A 1 175 ? 19.582 0.422 -32.011 1.00 46.72 175 PRO A C 1
ATOM 1339 O O . PRO A 1 175 ? 19.575 -0.696 -31.513 1.00 46.72 175 PRO A O 1
ATOM 1342 N N . ALA A 1 176 ? 19.034 1.471 -31.391 1.00 52.12 176 ALA A N 1
ATOM 1343 C CA . ALA A 1 176 ? 18.349 1.494 -30.100 1.00 52.12 176 ALA A CA 1
ATOM 1344 C C . ALA A 1 176 ? 16.955 2.137 -30.223 1.00 52.12 176 ALA A C 1
ATOM 1346 O O . ALA A 1 176 ? 16.437 2.698 -29.257 1.00 52.12 176 ALA A O 1
ATOM 1347 N N . ALA A 1 177 ? 16.339 2.075 -31.411 1.00 51.62 177 ALA A N 1
ATOM 1348 C CA . ALA A 1 177 ? 14.961 2.523 -31.626 1.00 51.62 177 ALA A CA 1
ATOM 1349 C C . ALA A 1 177 ? 13.997 1.884 -30.604 1.00 51.62 177 ALA A C 1
ATOM 1351 O O . ALA A 1 177 ? 13.170 2.586 -30.023 1.00 51.62 177 ALA A O 1
ATOM 1352 N N . ASP A 1 178 ? 14.216 0.608 -30.270 1.00 57.84 178 ASP A N 1
ATOM 1353 C CA . ASP A 1 178 ? 13.447 -0.130 -29.260 1.00 57.84 178 ASP A CA 1
ATOM 1354 C C . ASP A 1 178 ? 13.620 0.422 -27.833 1.00 57.84 178 ASP A C 1
ATOM 1356 O O . ASP A 1 178 ? 12.684 0.385 -27.033 1.00 57.84 178 ASP A O 1
ATOM 1360 N N . MET A 1 179 ? 14.788 0.988 -27.502 1.00 58.47 179 MET A N 1
ATOM 1361 C CA . MET A 1 179 ? 15.062 1.578 -26.186 1.00 58.47 179 MET A CA 1
ATOM 1362 C C . MET A 1 179 ? 14.313 2.899 -26.017 1.00 58.47 179 MET A C 1
ATOM 1364 O O . MET A 1 179 ? 13.633 3.092 -25.013 1.00 58.47 179 MET A O 1
ATOM 1368 N N . PHE A 1 180 ? 14.399 3.802 -26.997 1.00 58.59 180 PHE A N 1
ATOM 1369 C CA . PHE A 1 180 ? 13.703 5.091 -26.928 1.00 58.59 180 PHE A CA 1
ATOM 1370 C C . PHE A 1 180 ? 12.185 4.926 -26.931 1.00 58.59 180 PHE A C 1
ATOM 1372 O O . PHE A 1 180 ? 11.497 5.625 -26.188 1.00 58.59 180 PHE A O 1
ATOM 1379 N N . ASP A 1 181 ? 11.667 3.974 -27.705 1.00 65.69 181 ASP A N 1
ATOM 1380 C CA . ASP A 1 181 ? 10.238 3.677 -27.722 1.00 65.69 181 ASP A CA 1
ATOM 1381 C C . ASP A 1 181 ? 9.788 3.016 -26.400 1.00 65.69 181 ASP A C 1
ATOM 1383 O O . ASP A 1 181 ? 8.695 3.303 -25.906 1.00 65.69 181 ASP A O 1
ATOM 1387 N N . SER A 1 182 ? 10.633 2.187 -25.773 1.00 67.00 182 SER A N 1
ATOM 1388 C CA . SER A 1 182 ? 10.376 1.639 -24.431 1.00 67.00 182 SER A CA 1
ATOM 1389 C C . SER A 1 182 ? 10.363 2.736 -23.367 1.00 67.00 182 SER A C 1
ATOM 1391 O O . SER A 1 182 ? 9.425 2.806 -22.577 1.00 67.00 182 SER A O 1
ATOM 1393 N N . LEU A 1 183 ? 11.338 3.648 -23.390 1.00 65.81 183 LEU A N 1
ATOM 1394 C CA . LEU A 1 183 ? 11.388 4.799 -22.486 1.00 65.81 183 LEU A CA 1
ATOM 1395 C C . LEU A 1 183 ? 10.183 5.720 -22.643 1.00 65.81 183 LEU A C 1
ATOM 1397 O O . LEU A 1 183 ? 9.624 6.173 -21.648 1.00 65.81 183 LEU A O 1
ATOM 1401 N N . GLU A 1 184 ? 9.736 5.959 -23.873 1.00 68.38 184 GLU A N 1
ATOM 1402 C CA . GLU A 1 184 ? 8.541 6.761 -24.116 1.00 68.38 184 GLU A CA 1
ATOM 1403 C C . GLU A 1 184 ? 7.272 6.077 -23.582 1.00 68.38 184 GLU A C 1
ATOM 1405 O O . GLU A 1 184 ? 6.423 6.735 -22.976 1.00 68.38 184 GLU A O 1
ATOM 1410 N N . LYS A 1 185 ? 7.140 4.753 -23.751 1.00 73.19 185 LYS A N 1
ATOM 1411 C CA . LYS A 1 185 ? 6.033 3.978 -23.161 1.00 73.19 185 LYS A CA 1
ATOM 1412 C C . LYS A 1 185 ? 6.042 4.052 -21.638 1.00 73.19 185 LYS A C 1
ATOM 1414 O O . LYS A 1 185 ? 4.983 4.193 -21.033 1.00 73.19 185 LYS A O 1
ATOM 1419 N N . LEU A 1 186 ? 7.220 3.977 -21.030 1.00 71.75 186 LEU A N 1
ATOM 1420 C CA . LEU A 1 186 ? 7.390 4.066 -19.585 1.00 71.75 186 LEU A CA 1
ATOM 1421 C C . LEU A 1 186 ? 7.046 5.455 -19.072 1.00 71.75 186 LEU A C 1
ATOM 1423 O O . LEU A 1 186 ? 6.263 5.564 -18.139 1.00 71.75 186 LEU A O 1
ATOM 1427 N N . GLN A 1 187 ? 7.531 6.509 -19.728 1.00 72.88 187 GLN A N 1
ATOM 1428 C CA . GLN A 1 187 ? 7.191 7.884 -19.375 1.00 72.88 187 GLN A CA 1
ATOM 1429 C C . GLN A 1 187 ? 5.674 8.116 -19.431 1.00 72.88 187 GLN A C 1
ATOM 1431 O O . GLN A 1 187 ? 5.100 8.641 -18.481 1.00 72.88 187 GLN A O 1
ATOM 1436 N N . LYS A 1 188 ? 5.007 7.663 -20.502 1.00 80.12 188 LYS A N 1
ATOM 1437 C CA . LYS A 1 188 ? 3.538 7.725 -20.615 1.00 80.12 188 LYS A CA 1
ATOM 1438 C C . LYS A 1 188 ? 2.841 6.897 -19.536 1.00 80.12 188 LYS A C 1
ATOM 1440 O O . LYS A 1 188 ? 1.826 7.322 -18.996 1.00 80.12 188 LYS A O 1
ATOM 1445 N N . GLY A 1 189 ? 3.377 5.717 -19.226 1.00 80.00 189 GLY A N 1
ATOM 1446 C CA . GLY A 1 189 ? 2.876 4.858 -18.158 1.00 80.00 189 GLY A CA 1
ATOM 1447 C C . GLY A 1 189 ? 2.942 5.544 -16.797 1.00 80.00 189 GLY A C 1
ATOM 1448 O O . GLY A 1 189 ? 1.940 5.555 -16.087 1.00 80.00 189 GLY A O 1
ATOM 1449 N N . VAL A 1 190 ? 4.091 6.139 -16.466 1.00 77.50 190 VAL A N 1
ATOM 1450 C CA . VAL A 1 190 ? 4.340 6.864 -15.214 1.00 77.50 190 VAL A CA 1
ATOM 1451 C C . VAL A 1 190 ? 3.450 8.094 -15.103 1.00 77.50 190 VAL A C 1
ATOM 1453 O O . VAL A 1 190 ? 2.852 8.285 -14.050 1.00 77.50 190 VAL A O 1
ATOM 1456 N N . GLU A 1 191 ? 3.289 8.882 -16.169 1.00 81.56 191 GLU A N 1
ATOM 1457 C CA . GLU A 1 191 ? 2.379 10.036 -16.144 1.00 81.56 191 GLU A CA 1
ATOM 1458 C C . GLU A 1 191 ? 0.936 9.590 -15.887 1.00 81.56 191 GLU A C 1
ATOM 1460 O O . GLU A 1 191 ? 0.276 10.078 -14.977 1.00 81.56 191 GLU A O 1
ATOM 1465 N N . ALA A 1 192 ? 0.470 8.574 -16.613 1.00 84.31 192 ALA A N 1
ATOM 1466 C CA . ALA A 1 192 ? -0.884 8.065 -16.444 1.00 84.31 192 ALA A CA 1
ATOM 1467 C C . ALA A 1 192 ? -1.095 7.393 -15.069 1.00 84.31 192 ALA A C 1
ATOM 1469 O O . ALA A 1 192 ? -2.204 7.393 -14.529 1.00 84.31 192 ALA A O 1
ATOM 1470 N N . LEU A 1 193 ? -0.048 6.792 -14.491 1.00 84.44 193 LEU A N 1
ATOM 1471 C CA . LEU A 1 193 ? -0.065 6.312 -13.110 1.00 84.44 193 LEU A CA 1
ATOM 1472 C C . LEU A 1 193 ? -0.167 7.490 -12.142 1.00 84.44 193 LEU A C 1
ATOM 1474 O O . LEU A 1 193 ? -1.019 7.459 -11.265 1.00 84.44 193 LEU A O 1
ATOM 1478 N N . ARG A 1 194 ? 0.642 8.535 -12.322 1.00 81.81 194 ARG A N 1
ATOM 1479 C CA . ARG A 1 194 ? 0.603 9.745 -11.500 1.00 81.81 194 ARG A CA 1
ATOM 1480 C C . ARG A 1 194 ? -0.788 10.374 -11.505 1.00 81.81 194 ARG A C 1
ATOM 1482 O O . ARG A 1 194 ? -1.310 10.617 -10.427 1.00 81.81 194 ARG A O 1
ATOM 1489 N N . GLU A 1 195 ? -1.400 10.559 -12.674 1.00 86.31 195 GLU A N 1
ATOM 1490 C CA . GLU A 1 195 ? -2.786 11.037 -12.805 1.00 86.31 195 GLU A CA 1
ATOM 1491 C C . GLU A 1 195 ? -3.762 10.179 -11.990 1.00 86.31 195 GLU A C 1
ATOM 1493 O O . GLU A 1 195 ? -4.592 10.708 -11.263 1.00 86.31 195 GLU A O 1
ATOM 1498 N N . THR A 1 196 ? -3.609 8.851 -12.044 1.00 87.94 196 THR A N 1
ATOM 1499 C CA . THR A 1 196 ? -4.437 7.915 -11.262 1.00 87.94 196 THR A CA 1
ATOM 1500 C C . THR A 1 196 ? -4.221 8.093 -9.757 1.00 87.94 196 THR A C 1
ATOM 1502 O O . THR A 1 196 ? -5.179 8.049 -8.991 1.00 87.94 196 THR A O 1
ATOM 1505 N N . LEU A 1 197 ? -2.970 8.262 -9.321 1.00 86.69 197 LEU A N 1
ATOM 1506 C CA . LEU A 1 197 ? -2.593 8.329 -7.909 1.00 86.69 197 LEU A CA 1
ATOM 1507 C C . LEU A 1 197 ? -2.978 9.658 -7.243 1.00 86.69 197 LEU A C 1
ATOM 1509 O O . LEU A 1 197 ? -3.292 9.656 -6.058 1.00 86.69 197 LEU A O 1
ATOM 1513 N N . ILE A 1 198 ? -2.956 10.780 -7.968 1.00 87.88 198 ILE A N 1
ATOM 1514 C CA . ILE A 1 198 ? -3.316 12.101 -7.414 1.00 87.88 198 ILE A CA 1
ATOM 1515 C C . ILE A 1 198 ? -4.818 12.404 -7.490 1.00 87.88 198 ILE A C 1
ATOM 1517 O O . ILE A 1 198 ? -5.277 13.356 -6.865 1.00 87.88 198 ILE A O 1
ATOM 1521 N N . ASP A 1 199 ? -5.583 11.630 -8.264 1.00 91.50 199 ASP A N 1
ATOM 1522 C CA . ASP A 1 199 ? -7.026 11.813 -8.406 1.00 91.50 199 ASP A CA 1
ATOM 1523 C C . ASP A 1 199 ? -7.766 11.278 -7.159 1.00 91.50 199 ASP A C 1
ATOM 1525 O O . ASP A 1 199 ? -7.755 10.064 -6.930 1.00 91.50 199 ASP A O 1
ATOM 1529 N N . PRO A 1 200 ? -8.426 12.133 -6.351 1.00 93.56 200 PRO A N 1
ATOM 1530 C CA . PRO A 1 200 ? -9.160 11.708 -5.156 1.00 93.56 200 PRO A CA 1
ATOM 1531 C C . PRO A 1 200 ? -10.382 10.829 -5.463 1.00 93.56 200 PRO A C 1
ATOM 1533 O O . PRO A 1 200 ? -10.767 10.006 -4.626 1.00 93.56 200 PRO A O 1
ATOM 1536 N N . ASP A 1 201 ? -10.969 10.934 -6.659 1.00 94.56 201 ASP A N 1
ATOM 1537 C CA . ASP A 1 201 ? -12.106 10.109 -7.076 1.00 94.56 201 ASP A CA 1
ATOM 1538 C C . ASP A 1 201 ? -11.666 8.690 -7.456 1.00 94.56 201 ASP A C 1
ATOM 1540 O O . ASP A 1 201 ? -12.459 7.742 -7.379 1.00 94.56 201 ASP A O 1
ATOM 1544 N N . ILE A 1 202 ? -10.371 8.484 -7.725 1.00 93.31 202 ILE A N 1
ATOM 1545 C CA . ILE A 1 202 ? -9.794 7.169 -8.037 1.00 93.31 202 ILE A CA 1
ATOM 1546 C C . ILE A 1 202 ? -8.962 6.595 -6.885 1.00 93.31 202 ILE A C 1
ATOM 1548 O O . ILE A 1 202 ? -9.129 5.417 -6.569 1.00 93.31 202 ILE A O 1
ATOM 1552 N N . SER A 1 203 ? -8.124 7.397 -6.228 1.00 92.69 203 SER A N 1
ATOM 1553 C CA . SER A 1 203 ? -7.154 6.946 -5.226 1.00 92.69 203 SER A CA 1
ATOM 1554 C C . SER A 1 203 ? -7.439 7.477 -3.819 1.00 92.69 203 SER A C 1
ATOM 1556 O O . SER A 1 203 ? -7.959 8.573 -3.638 1.00 92.69 203 SER A O 1
ATOM 1558 N N . SER A 1 204 ? -7.079 6.686 -2.809 1.00 93.88 204 SER A N 1
ATOM 1559 C CA . SER A 1 204 ? -7.080 7.050 -1.389 1.00 93.88 204 SER A CA 1
ATOM 1560 C C . SER A 1 204 ? -5.827 6.516 -0.713 1.00 93.88 204 SER A C 1
ATOM 1562 O O . SER A 1 204 ? -5.509 5.333 -0.835 1.00 93.88 204 SER A O 1
ATOM 1564 N N . TYR A 1 205 ? -5.167 7.358 0.071 1.00 93.31 205 TYR A N 1
ATOM 1565 C CA . TYR A 1 205 ? -4.029 6.988 0.902 1.00 93.31 205 TYR A CA 1
ATOM 1566 C C . TYR A 1 205 ? -4.440 6.943 2.372 1.00 93.31 205 TYR A C 1
ATOM 1568 O O . TYR A 1 205 ? -4.993 7.907 2.903 1.00 93.31 205 TYR A O 1
ATOM 1576 N N . ARG A 1 206 ? -4.138 5.829 3.044 1.00 94.62 206 ARG A N 1
ATOM 1577 C CA . ARG A 1 206 ? -4.469 5.601 4.455 1.00 94.62 206 ARG A CA 1
ATOM 1578 C C . ARG A 1 206 ? -3.223 5.314 5.260 1.00 94.62 206 ARG A C 1
ATOM 1580 O O . ARG A 1 206 ? -2.487 4.371 4.971 1.00 94.62 206 ARG A O 1
ATOM 1587 N N . LEU A 1 207 ? -3.000 6.114 6.295 1.00 94.25 207 LEU A N 1
ATOM 1588 C CA . LEU A 1 207 ? -1.854 5.954 7.186 1.00 94.25 207 LEU A CA 1
ATOM 1589 C C . LEU A 1 207 ? -2.215 5.002 8.324 1.00 94.25 207 LEU A C 1
ATOM 1591 O O . LEU A 1 207 ? -3.187 5.235 9.029 1.00 94.25 207 LEU A O 1
ATOM 1595 N N . VAL A 1 208 ? -1.428 3.954 8.536 1.00 94.56 208 VAL A N 1
ATOM 1596 C CA . VAL A 1 208 ? -1.578 3.031 9.665 1.00 94.56 208 VAL A CA 1
ATOM 1597 C C . VAL A 1 208 ? -0.564 3.398 10.736 1.00 94.56 208 VAL A C 1
ATOM 1599 O O . VAL A 1 208 ? 0.644 3.441 10.486 1.00 94.56 208 VAL A O 1
ATOM 1602 N N . VAL A 1 209 ? -1.060 3.669 11.938 1.00 95.19 209 VAL A N 1
ATOM 1603 C CA . VAL A 1 209 ? -0.263 4.125 13.076 1.00 95.19 209 VAL A CA 1
ATOM 1604 C C . VAL A 1 209 ? -0.580 3.318 14.324 1.00 95.19 209 VAL A C 1
ATOM 1606 O O . VAL A 1 209 ? -1.713 2.905 14.541 1.00 95.19 20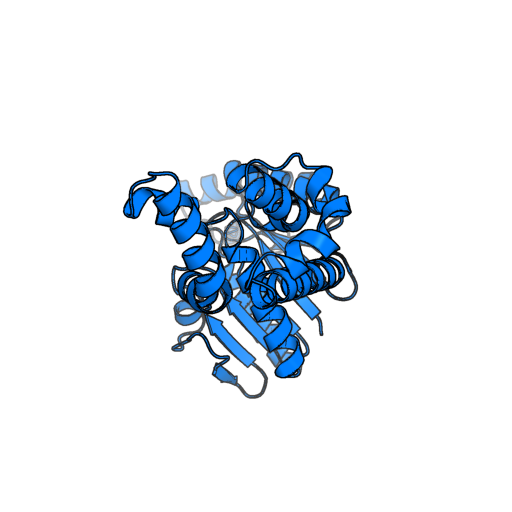9 VAL A O 1
ATOM 1609 N N . ASN A 1 210 ? 0.427 3.150 15.173 1.00 94.56 210 ASN A N 1
ATOM 1610 C CA . ASN A 1 210 ? 0.266 2.680 16.544 1.00 94.56 210 ASN A CA 1
ATOM 1611 C C . ASN A 1 210 ? 0.408 3.883 17.492 1.00 94.56 210 ASN A C 1
ATOM 1613 O O . ASN A 1 210 ? 1.063 4.865 17.117 1.00 94.56 210 ASN A O 1
ATOM 1617 N N . PRO A 1 211 ? -0.134 3.816 18.720 1.00 93.75 211 PRO A N 1
ATOM 1618 C CA . PRO A 1 211 ? 0.041 4.841 19.751 1.00 93.75 211 PRO A CA 1
ATOM 1619 C C . PRO A 1 211 ? 1.471 4.821 20.328 1.00 93.75 211 PRO A C 1
ATOM 1621 O O . PRO A 1 211 ? 1.696 4.501 21.491 1.00 93.75 211 PRO A O 1
ATOM 1624 N N . GLU A 1 212 ? 2.450 5.152 19.489 1.00 93.81 212 GLU A N 1
ATOM 1625 C CA . GLU A 1 212 ? 3.874 5.217 19.804 1.00 93.81 212 GLU A CA 1
ATOM 1626 C C . GLU A 1 212 ? 4.499 6.440 19.128 1.00 93.81 212 GLU A C 1
ATOM 1628 O O . GLU A 1 212 ? 4.376 6.624 17.914 1.00 93.81 212 GLU A O 1
ATOM 1633 N N . ARG A 1 213 ? 5.262 7.238 19.885 1.00 93.06 213 ARG A N 1
ATOM 1634 C CA . ARG A 1 213 ? 5.862 8.493 19.397 1.00 93.06 213 ARG A CA 1
ATOM 1635 C C . ARG A 1 213 ? 6.610 8.349 18.069 1.00 93.06 213 ARG A C 1
ATOM 1637 O O . ARG A 1 213 ? 6.454 9.180 17.179 1.00 93.06 213 ARG A O 1
ATOM 1644 N N . MET A 1 214 ? 7.440 7.312 17.929 1.00 91.75 214 MET A N 1
ATOM 1645 C CA . MET A 1 214 ? 8.235 7.112 16.711 1.00 91.75 214 MET A CA 1
ATOM 1646 C C . MET A 1 214 ? 7.344 6.870 15.488 1.00 91.75 214 MET A C 1
ATOM 1648 O O . MET A 1 214 ? 7.605 7.439 14.430 1.00 91.75 214 MET A O 1
ATOM 1652 N N . VAL A 1 215 ? 6.290 6.062 15.646 1.00 93.75 215 VAL A N 1
ATOM 1653 C CA . VAL A 1 215 ? 5.342 5.739 14.572 1.00 93.75 215 VAL A CA 1
ATOM 1654 C C . VAL A 1 215 ? 4.552 6.982 14.170 1.00 93.75 215 VAL A C 1
ATOM 1656 O O . VAL A 1 215 ? 4.452 7.285 12.983 1.00 93.75 215 VAL A O 1
ATOM 1659 N N . ILE A 1 216 ? 4.080 7.757 15.150 1.00 95.12 216 ILE A N 1
ATOM 1660 C CA . ILE A 1 216 ? 3.342 9.006 14.919 1.00 95.12 216 ILE A CA 1
ATOM 1661 C C . ILE A 1 216 ? 4.201 10.005 14.137 1.00 95.12 216 ILE A C 1
ATOM 1663 O O . ILE A 1 216 ? 3.756 10.538 13.124 1.00 95.12 216 ILE A O 1
ATOM 1667 N N . LYS A 1 217 ? 5.461 10.220 14.541 1.00 93.69 217 LYS A N 1
ATOM 1668 C CA . LYS A 1 217 ? 6.371 11.143 13.836 1.00 93.69 217 LYS A CA 1
ATOM 1669 C C . LYS A 1 217 ? 6.736 10.685 12.427 1.00 93.69 217 LYS A C 1
ATOM 1671 O O . LYS A 1 217 ? 7.071 11.511 11.580 1.00 93.69 217 LYS A O 1
ATOM 1676 N N . GLU A 1 218 ? 6.741 9.388 12.157 1.00 90.00 218 GLU A N 1
ATOM 1677 C CA . GLU A 1 218 ? 6.963 8.861 10.809 1.00 90.00 218 GLU A CA 1
ATOM 1678 C C . GLU A 1 218 ? 5.735 9.057 9.919 1.00 90.00 218 GLU A C 1
ATOM 1680 O O . GLU A 1 218 ? 5.861 9.599 8.823 1.00 90.00 218 GLU A O 1
ATOM 1685 N N . ALA A 1 219 ? 4.544 8.740 10.427 1.00 92.12 219 ALA A N 1
ATOM 1686 C CA . ALA A 1 219 ? 3.292 8.984 9.720 1.00 92.12 219 ALA A CA 1
ATOM 1687 C C . ALA A 1 219 ? 3.023 10.480 9.495 1.00 92.12 219 ALA A C 1
ATOM 1689 O O . ALA A 1 219 ? 2.539 10.854 8.433 1.00 92.12 219 ALA A O 1
ATOM 1690 N N . GLN A 1 220 ? 3.407 11.351 10.435 1.00 93.19 220 GLN A N 1
ATOM 1691 C CA . GLN A 1 220 ? 3.345 12.803 10.254 1.00 93.19 220 GLN A CA 1
ATOM 1692 C C . GLN A 1 220 ? 4.217 13.246 9.072 1.00 93.19 220 GLN A C 1
ATOM 1694 O O . GLN A 1 220 ? 3.753 13.985 8.211 1.00 93.19 220 GLN A O 1
ATOM 1699 N N . ARG A 1 221 ? 5.462 12.753 8.986 1.00 89.38 221 ARG A N 1
ATOM 1700 C CA . ARG A 1 221 ? 6.356 13.037 7.850 1.00 89.38 221 ARG A CA 1
ATOM 1701 C C . ARG A 1 221 ? 5.764 12.532 6.536 1.00 89.38 221 ARG A C 1
ATOM 1703 O O . ARG A 1 221 ? 5.742 13.283 5.566 1.00 89.38 221 ARG A O 1
ATOM 1710 N N . ALA A 1 222 ? 5.258 11.298 6.515 1.00 87.19 222 ALA A N 1
ATOM 1711 C CA . ALA A 1 222 ? 4.607 10.725 5.340 1.00 87.19 222 ALA A CA 1
ATOM 1712 C C . ALA A 1 222 ? 3.395 11.561 4.899 1.00 87.19 222 ALA A C 1
ATOM 1714 O O . ALA A 1 222 ? 3.286 11.892 3.724 1.00 87.19 222 ALA A O 1
ATOM 1715 N N . SER A 1 223 ? 2.541 11.970 5.842 1.00 90.75 223 SER A N 1
ATOM 1716 C CA . SER A 1 223 ? 1.380 12.827 5.583 1.00 90.75 223 SER A CA 1
ATOM 1717 C C . SER A 1 223 ? 1.777 14.152 4.937 1.00 90.75 223 SER A C 1
ATOM 1719 O O . SER A 1 223 ? 1.219 14.539 3.908 1.00 90.75 223 SER A O 1
ATOM 1721 N N . THR A 1 224 ? 2.798 14.818 5.485 1.00 88.38 224 THR A N 1
ATOM 1722 C CA . THR A 1 224 ? 3.328 16.060 4.915 1.00 88.38 224 THR A CA 1
ATOM 1723 C C . THR A 1 224 ? 3.819 15.847 3.487 1.00 88.38 224 THR A C 1
ATOM 1725 O O . THR A 1 224 ? 3.453 16.619 2.605 1.00 88.38 224 THR A O 1
ATOM 1728 N N . TYR A 1 225 ? 4.607 14.798 3.229 1.00 84.25 225 TYR A N 1
ATOM 1729 C CA . TYR A 1 225 ? 5.093 14.512 1.877 1.00 84.25 225 TYR A CA 1
ATOM 1730 C C . TYR A 1 225 ? 3.954 14.228 0.900 1.00 84.25 225 TYR A C 1
ATOM 1732 O O . TYR A 1 225 ? 3.919 14.822 -0.172 1.00 84.25 225 TYR A O 1
ATOM 1740 N N . LEU A 1 226 ? 3.006 13.367 1.266 1.00 86.06 226 LEU A N 1
ATOM 1741 C CA . LEU A 1 226 ? 1.861 13.045 0.415 1.00 86.06 226 LEU A CA 1
ATOM 1742 C C . LEU A 1 226 ? 1.048 14.302 0.077 1.00 86.06 226 LEU A C 1
ATOM 1744 O O . LEU A 1 226 ? 0.719 14.528 -1.086 1.00 86.06 226 LEU A O 1
ATOM 1748 N N . SER A 1 227 ? 0.824 15.164 1.070 1.00 87.56 227 SER A N 1
ATOM 1749 C CA . SER A 1 227 ? 0.093 16.423 0.904 1.00 87.56 227 SER A CA 1
ATOM 1750 C C . SER A 1 227 ? 0.827 17.416 -0.002 1.00 87.56 227 SER A C 1
ATOM 1752 O O . SER A 1 227 ? 0.198 18.042 -0.848 1.00 87.56 227 SER A O 1
ATOM 1754 N N . LEU A 1 228 ? 2.158 17.534 0.118 1.00 84.69 228 LEU A N 1
ATOM 1755 C CA . LEU A 1 228 ? 2.980 18.399 -0.747 1.00 84.69 228 LEU A CA 1
ATOM 1756 C C . LEU A 1 228 ? 2.882 18.029 -2.233 1.00 84.69 228 LEU A C 1
ATOM 1758 O O . LEU A 1 228 ? 3.130 18.871 -3.094 1.00 84.69 228 LEU A O 1
ATOM 1762 N N . PHE A 1 229 ? 2.533 16.779 -2.527 1.00 79.62 229 PHE A N 1
ATOM 1763 C CA . PHE A 1 229 ? 2.448 16.253 -3.880 1.00 79.62 229 PHE A CA 1
ATOM 1764 C C . PHE A 1 229 ? 1.022 15.914 -4.331 1.00 79.62 229 PHE A C 1
ATOM 1766 O O . PHE A 1 229 ? 0.848 15.260 -5.359 1.00 79.62 229 PHE A O 1
ATOM 1773 N N . ASN A 1 230 ? 0.012 16.398 -3.604 1.00 84.75 230 ASN A N 1
ATOM 1774 C CA . ASN A 1 230 ? -1.410 16.197 -3.892 1.00 84.75 230 ASN A CA 1
ATOM 1775 C C . ASN A 1 230 ? -1.845 14.724 -3.937 1.00 84.75 230 ASN A C 1
ATOM 1777 O O . ASN A 1 230 ? -2.775 14.377 -4.661 1.00 84.75 230 ASN A O 1
ATOM 1781 N N . TYR A 1 231 ? -1.206 13.852 -3.157 1.00 88.06 231 TYR A N 1
ATOM 1782 C CA . TYR A 1 231 ? -1.730 12.507 -2.955 1.00 88.06 231 TYR A CA 1
ATOM 1783 C C . TYR A 1 231 ? -2.889 12.548 -1.945 1.00 88.06 231 TYR A C 1
ATOM 1785 O O . TYR A 1 231 ? -2.707 13.051 -0.832 1.00 88.06 231 TYR A O 1
ATOM 1793 N N . PRO A 1 232 ? -4.079 12.038 -2.305 1.00 92.06 232 PRO A N 1
ATOM 1794 C CA . PRO A 1 232 ? -5.292 12.188 -1.511 1.00 92.06 232 PRO A CA 1
ATOM 1795 C C . PRO A 1 232 ? -5.267 11.282 -0.277 1.00 92.06 232 PRO A C 1
ATOM 1797 O O . PRO A 1 232 ? -5.610 10.101 -0.342 1.00 92.06 232 PRO A O 1
ATOM 1800 N N . ILE A 1 233 ? -4.860 11.830 0.868 1.00 93.88 233 ILE A N 1
ATOM 1801 C CA . ILE A 1 233 ? -4.979 11.143 2.158 1.00 93.88 233 ILE A CA 1
ATOM 1802 C C . ILE A 1 233 ? -6.432 11.239 2.618 1.00 93.88 233 ILE A C 1
ATOM 1804 O O . ILE A 1 233 ? -6.933 12.343 2.826 1.00 93.88 233 ILE A O 1
ATOM 1808 N N . ASP A 1 234 ? -7.100 10.099 2.792 1.00 95.06 234 ASP A N 1
ATOM 1809 C CA . ASP A 1 234 ? -8.519 10.062 3.178 1.00 95.06 234 ASP A CA 1
ATOM 1810 C C . ASP A 1 234 ? -8.753 9.616 4.623 1.00 95.06 234 ASP A C 1
ATOM 1812 O O . ASP A 1 234 ? -9.884 9.686 5.095 1.00 95.06 234 ASP A O 1
ATOM 1816 N N . GLY A 1 235 ? -7.711 9.190 5.343 1.00 95.38 235 GLY A N 1
ATOM 1817 C CA . GLY A 1 235 ? -7.836 8.844 6.752 1.00 95.38 235 GLY A CA 1
ATOM 1818 C C . GLY A 1 235 ? -6.619 8.180 7.381 1.00 95.38 235 GLY A C 1
ATOM 1819 O O . GLY A 1 235 ? -5.611 7.874 6.736 1.00 95.38 235 GLY A O 1
ATOM 1820 N N . VAL A 1 236 ? -6.739 7.948 8.686 1.00 96.31 236 VAL A N 1
ATOM 1821 C CA . VAL A 1 236 ? -5.722 7.308 9.522 1.00 96.31 236 VAL A CA 1
ATOM 1822 C C . VAL A 1 236 ? -6.338 6.113 10.240 1.00 96.31 236 VAL A C 1
ATOM 1824 O O . VAL A 1 236 ? -7.407 6.208 10.835 1.00 96.31 236 VAL A O 1
ATOM 1827 N N . VAL A 1 237 ? -5.658 4.973 10.210 1.00 95.81 237 VAL A N 1
ATOM 1828 C CA . VAL A 1 237 ? -6.007 3.790 10.994 1.00 95.81 237 VAL A CA 1
ATOM 1829 C C . VAL A 1 237 ? -5.110 3.741 12.217 1.00 95.81 237 VAL A C 1
ATOM 1831 O O . VAL A 1 237 ? -3.900 3.554 12.109 1.00 95.81 237 VAL A O 1
ATOM 1834 N N . LEU A 1 238 ? -5.714 3.890 13.388 1.00 95.25 238 LEU A N 1
ATOM 1835 C CA . LEU A 1 238 ? -5.046 3.741 14.667 1.00 95.25 238 LEU A CA 1
ATOM 1836 C C . LEU A 1 238 ? -5.186 2.286 15.136 1.00 95.25 238 LEU A C 1
ATOM 1838 O O . LEU A 1 238 ? -6.251 1.860 15.592 1.00 95.25 238 LEU A O 1
ATOM 1842 N N . ASN A 1 239 ? -4.102 1.528 15.013 1.00 93.38 239 ASN A N 1
ATOM 1843 C CA . ASN A 1 239 ? -4.030 0.110 15.331 1.00 93.38 239 ASN A CA 1
ATOM 1844 C C . ASN A 1 239 ? -3.368 -0.151 16.697 1.00 93.38 239 ASN A C 1
ATOM 1846 O O . ASN A 1 239 ? -2.728 0.726 17.280 1.00 93.38 239 ASN A O 1
ATOM 1850 N N . ARG A 1 240 ? -3.517 -1.385 17.202 1.00 90.31 240 ARG A N 1
ATOM 1851 C CA . ARG A 1 240 ? -2.904 -1.889 18.448 1.00 90.31 240 ARG A CA 1
ATOM 1852 C C . ARG A 1 240 ? -3.192 -1.029 19.681 1.00 90.31 240 ARG A C 1
ATOM 1854 O O . ARG A 1 240 ? -2.345 -0.877 20.565 1.00 90.31 240 ARG A O 1
ATOM 1861 N N . VAL A 1 241 ? -4.401 -0.48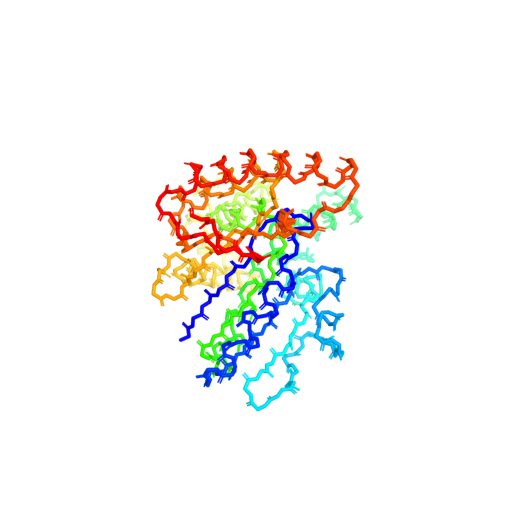1 19.738 1.00 89.19 241 VAL A N 1
ATOM 1862 C CA . VAL A 1 241 ? -4.884 0.235 20.914 1.00 89.19 241 VAL A CA 1
ATOM 1863 C C . VAL A 1 241 ? -5.314 -0.776 21.965 1.00 89.19 241 VAL A C 1
ATOM 1865 O O . VAL A 1 241 ? -6.161 -1.629 21.708 1.00 89.19 241 VAL A O 1
ATOM 1868 N N . LEU A 1 242 ? -4.763 -0.646 23.165 1.00 86.50 242 LEU A N 1
ATOM 1869 C CA . LEU A 1 242 ? -5.188 -1.413 24.325 1.00 86.50 242 LEU A CA 1
ATOM 1870 C C . LEU A 1 242 ? -6.519 -0.872 24.866 1.00 86.50 242 LEU A C 1
ATOM 1872 O O . LEU A 1 242 ? -6.592 0.311 25.216 1.00 86.50 242 LEU A O 1
ATOM 1876 N N . PRO A 1 243 ? -7.561 -1.715 24.983 1.00 81.38 243 PRO A N 1
ATOM 1877 C CA . PRO A 1 243 ? -8.771 -1.356 25.711 1.00 81.38 243 PRO A CA 1
ATOM 1878 C C . PRO A 1 243 ? -8.437 -1.141 27.189 1.00 81.38 243 PRO A C 1
ATOM 1880 O O . PRO A 1 243 ? -7.806 -1.994 27.818 1.00 81.38 243 PRO A O 1
ATOM 1883 N N . VAL A 1 244 ? -8.854 -0.006 27.748 1.00 77.19 244 VAL A N 1
ATOM 1884 C CA . VAL A 1 244 ? -8.535 0.366 29.139 1.00 77.19 244 VAL A CA 1
ATOM 1885 C C . VAL A 1 244 ? -9.193 -0.609 30.115 1.00 77.19 244 VAL A C 1
ATOM 1887 O O . VAL A 1 244 ? -8.613 -0.959 31.140 1.00 77.19 244 VAL A O 1
ATOM 1890 N N . GLU A 1 245 ? -10.375 -1.099 29.759 1.00 79.62 245 GLU A N 1
ATOM 1891 C CA . GLU A 1 245 ? -11.183 -2.033 30.537 1.00 79.62 245 GLU A CA 1
ATOM 1892 C C . GLU A 1 245 ? -10.554 -3.432 30.594 1.00 79.62 245 GLU A C 1
ATOM 1894 O O . GLU A 1 245 ? -10.765 -4.156 31.561 1.00 79.62 245 GLU A O 1
ATOM 1899 N N . ALA A 1 246 ? -9.757 -3.797 29.583 1.00 76.94 246 ALA A N 1
ATOM 1900 C CA . ALA A 1 246 ? -9.070 -5.086 29.491 1.00 76.94 246 ALA A CA 1
ATOM 1901 C C . ALA A 1 246 ? -7.637 -5.052 30.063 1.00 76.94 246 ALA A C 1
ATOM 1903 O O . ALA A 1 246 ? -6.931 -6.061 30.035 1.00 76.94 246 ALA A O 1
ATOM 1904 N N . ALA A 1 247 ? -7.171 -3.898 30.556 1.00 82.62 247 ALA A N 1
ATOM 1905 C CA . ALA A 1 247 ? -5.813 -3.728 31.060 1.00 82.62 247 ALA A CA 1
ATOM 1906 C C . ALA A 1 247 ? -5.671 -4.248 32.505 1.00 82.62 247 ALA A C 1
ATOM 1908 O O . ALA A 1 247 ? -5.910 -3.534 33.485 1.00 82.62 247 ALA A O 1
ATOM 1909 N N . GLU A 1 248 ? -5.230 -5.498 32.642 1.00 86.56 248 GLU A N 1
ATOM 1910 C CA . GLU A 1 248 ? -4.968 -6.136 33.937 1.00 86.56 248 GLU A CA 1
ATOM 1911 C C . GLU A 1 248 ? -3.489 -6.060 34.356 1.00 86.56 248 GLU A C 1
ATOM 1913 O O . GLU A 1 248 ? -2.569 -6.201 33.551 1.00 86.56 248 GLU A O 1
ATOM 1918 N N . GLY A 1 249 ? -3.242 -5.855 35.653 1.00 90.50 249 GLY A N 1
ATOM 1919 C CA . GLY A 1 249 ? -1.889 -5.702 36.203 1.00 90.50 249 GLY A CA 1
ATOM 1920 C C . GLY A 1 249 ? -1.291 -4.298 36.035 1.00 90.50 249 GLY A C 1
ATOM 1921 O O . GLY A 1 249 ? -1.805 -3.448 35.312 1.00 90.50 249 GLY A O 1
ATOM 1922 N N . SER A 1 250 ? -0.202 -4.021 36.756 1.00 90.56 250 SER A N 1
ATOM 1923 C CA . SER A 1 250 ? 0.429 -2.690 36.786 1.00 90.56 250 SER A CA 1
ATOM 1924 C C . SER A 1 250 ? 1.036 -2.289 35.439 1.00 90.56 250 SER A C 1
ATOM 1926 O O . SER A 1 250 ? 0.876 -1.149 35.015 1.00 90.56 250 SER A O 1
ATOM 1928 N N . PHE A 1 251 ? 1.679 -3.232 34.745 1.00 91.25 251 PHE A N 1
ATOM 1929 C CA . PHE A 1 251 ? 2.309 -2.991 33.447 1.00 91.25 251 PHE A CA 1
ATOM 1930 C C . PHE A 1 251 ? 1.293 -2.602 32.365 1.00 91.25 251 PHE A C 1
ATOM 1932 O O . PHE A 1 251 ? 1.461 -1.572 31.717 1.00 91.25 251 PHE A O 1
ATOM 1939 N N . MET A 1 252 ? 0.217 -3.380 32.191 1.00 90.12 252 MET A N 1
ATOM 1940 C CA . MET A 1 252 ? -0.779 -3.108 31.145 1.00 90.12 252 MET A CA 1
ATOM 1941 C C . MET A 1 252 ? -1.551 -1.819 31.412 1.00 90.12 252 MET A C 1
ATOM 1943 O O . MET A 1 252 ? -1.847 -1.087 30.472 1.00 90.12 252 MET A O 1
ATOM 1947 N N . LYS A 1 253 ? -1.843 -1.509 32.683 1.00 90.25 253 LYS A N 1
ATOM 1948 C CA . LYS A 1 253 ? -2.479 -0.239 33.062 1.00 90.25 253 LYS A CA 1
ATOM 1949 C C . LYS A 1 253 ? -1.598 0.959 32.728 1.00 90.25 253 LYS A C 1
ATOM 1951 O O . LYS A 1 253 ? -2.095 1.940 32.181 1.00 90.25 253 LYS A O 1
ATOM 1956 N N . GLU A 1 254 ? -0.300 0.872 33.013 1.00 91.38 254 GLU A N 1
ATOM 1957 C CA . GLU A 1 254 ? 0.638 1.942 32.673 1.00 91.38 254 GLU A CA 1
ATOM 1958 C C . GLU A 1 254 ? 0.818 2.076 31.157 1.00 91.38 254 GLU A C 1
ATOM 1960 O O . GLU A 1 254 ? 0.785 3.183 30.624 1.00 91.38 254 GLU A O 1
ATOM 1965 N N . LEU A 1 255 ? 0.911 0.957 30.434 1.00 90.69 255 LEU A N 1
ATOM 1966 C CA . LEU A 1 255 ? 0.974 0.969 28.975 1.00 90.69 255 LEU A CA 1
ATOM 1967 C C . LEU A 1 255 ? -0.290 1.587 28.358 1.00 90.69 255 LEU A C 1
ATOM 1969 O O . LEU A 1 255 ? -0.179 2.421 27.463 1.00 90.69 255 LEU A O 1
ATOM 1973 N N . ALA A 1 256 ? -1.480 1.248 28.862 1.00 90.00 256 ALA A N 1
ATOM 1974 C CA . ALA A 1 256 ? -2.734 1.864 28.433 1.00 90.00 256 ALA A CA 1
ATOM 1975 C C . ALA A 1 256 ? -2.742 3.376 28.709 1.00 90.00 256 ALA A C 1
ATOM 1977 O O . ALA A 1 256 ? -3.122 4.151 27.832 1.00 90.00 256 ALA A O 1
ATOM 1978 N N . ARG A 1 257 ? -2.262 3.817 29.882 1.00 90.25 257 ARG A N 1
ATOM 1979 C CA . ARG A 1 257 ? -2.122 5.243 30.226 1.00 90.25 257 ARG A CA 1
ATOM 1980 C C . ARG A 1 257 ? -1.231 5.982 29.221 1.00 90.25 257 ARG A C 1
ATOM 1982 O O . ARG A 1 257 ? -1.638 7.021 28.707 1.00 90.25 257 ARG A O 1
ATOM 1989 N N . ILE A 1 258 ? -0.066 5.418 28.898 1.00 92.06 258 ILE A N 1
ATOM 1990 C CA . ILE A 1 258 ? 0.864 5.961 27.894 1.00 92.06 258 ILE A CA 1
ATOM 1991 C C . ILE A 1 258 ? 0.204 6.005 26.510 1.00 92.06 258 ILE A C 1
ATOM 1993 O O . ILE A 1 258 ? 0.275 7.020 25.816 1.00 92.06 258 ILE A O 1
ATOM 1997 N N . GLN A 1 259 ? -0.487 4.935 26.105 1.00 92.06 259 GLN A N 1
ATOM 1998 C CA . GLN A 1 259 ? -1.180 4.913 24.819 1.00 92.06 259 GLN A CA 1
ATOM 1999 C C . GLN A 1 259 ? -2.268 5.989 24.729 1.00 92.06 259 GLN A C 1
ATOM 2001 O O . GLN A 1 259 ? -2.430 6.565 23.659 1.00 92.06 259 GLN A O 1
ATOM 2006 N N . GLN A 1 260 ? -2.983 6.311 25.813 1.00 90.25 260 GLN A N 1
ATOM 2007 C CA . GLN A 1 260 ? -3.986 7.385 25.798 1.00 90.25 260 GLN A CA 1
ATOM 2008 C C . GLN A 1 260 ? -3.375 8.766 25.526 1.00 90.25 260 GLN A C 1
ATOM 2010 O O . GLN A 1 260 ? -3.989 9.574 24.829 1.00 90.25 260 GLN A O 1
ATOM 2015 N N . GLU A 1 261 ? -2.167 9.043 26.023 1.00 92.50 261 GLU A N 1
ATOM 2016 C CA . GLU A 1 261 ? -1.443 10.277 25.689 1.00 92.50 261 GLU A CA 1
ATOM 2017 C C . GLU A 1 261 ? -1.118 10.324 24.189 1.00 92.50 261 GLU A C 1
ATOM 2019 O O . GLU A 1 261 ? -1.420 11.308 23.513 1.00 92.50 261 GLU A O 1
ATOM 2024 N N . TYR A 1 262 ? -0.607 9.224 23.633 1.00 95.00 262 TYR A N 1
ATOM 2025 C CA . TYR A 1 262 ? -0.300 9.137 22.205 1.00 95.00 262 TYR A CA 1
ATOM 2026 C C . TYR A 1 262 ? -1.537 9.104 21.304 1.00 95.00 262 TYR A C 1
ATOM 2028 O O . TYR A 1 262 ? -1.482 9.609 20.185 1.00 95.00 262 TYR A O 1
ATOM 2036 N N . ARG A 1 263 ? -2.674 8.575 21.773 1.00 92.88 263 ARG A N 1
ATOM 2037 C CA . ARG A 1 263 ? -3.955 8.680 21.057 1.00 92.88 263 ARG A CA 1
ATOM 2038 C C . ARG A 1 263 ? -4.332 10.142 20.866 1.00 92.88 263 ARG A C 1
ATOM 2040 O O . ARG A 1 263 ? -4.672 10.522 19.751 1.00 92.88 263 ARG A O 1
ATOM 2047 N N . LYS A 1 264 ? -4.233 10.963 21.917 1.00 92.50 264 LYS A N 1
ATOM 2048 C CA . LYS A 1 264 ? -4.489 12.408 21.813 1.00 92.50 264 LYS A CA 1
ATOM 2049 C C . LYS A 1 264 ? -3.552 13.063 20.800 1.00 92.50 264 LYS A C 1
ATOM 2051 O O . LYS A 1 264 ? -4.044 13.752 19.914 1.00 92.50 264 LYS A O 1
ATOM 2056 N N . GLU A 1 265 ? -2.251 12.755 20.850 1.00 94.88 265 GLU A N 1
ATOM 2057 C CA . GLU A 1 265 ? -1.281 13.262 19.861 1.00 94.88 265 GLU A CA 1
ATOM 2058 C C . GLU A 1 265 ? -1.673 12.871 18.424 1.00 94.88 265 GLU A C 1
ATOM 2060 O O . GLU A 1 265 ? -1.581 13.701 17.522 1.00 94.88 265 GLU A O 1
ATOM 2065 N N . VAL A 1 266 ? -2.151 11.641 18.190 1.00 95.31 266 VAL A N 1
ATOM 2066 C CA . VAL A 1 266 ? -2.648 11.196 16.874 1.00 95.31 266 VAL A CA 1
ATOM 2067 C C . VAL A 1 266 ? -3.844 12.038 16.419 1.00 95.31 266 VAL A C 1
ATOM 2069 O O . VAL A 1 266 ? -3.827 12.550 15.301 1.00 95.31 266 VAL A O 1
ATOM 2072 N N . TYR A 1 267 ? -4.856 12.229 17.270 1.00 93.88 267 TYR A N 1
ATOM 2073 C CA . TYR A 1 267 ? -6.021 13.051 16.923 1.00 93.88 267 TYR A CA 1
ATOM 2074 C C . TYR A 1 267 ? -5.640 14.505 16.628 1.00 93.88 267 TYR A C 1
ATOM 2076 O O . TYR A 1 267 ? -6.085 15.054 15.625 1.00 93.88 267 TYR A O 1
ATOM 2084 N N . GLU A 1 268 ? -4.781 15.110 17.443 1.00 94.25 268 GLU A N 1
ATOM 2085 C CA . GLU A 1 268 ? -4.313 16.485 17.232 1.00 94.25 268 GLU A CA 1
ATOM 2086 C C . GLU A 1 268 ? -3.463 16.623 15.961 1.00 94.25 268 GLU A C 1
ATOM 2088 O O . GLU A 1 268 ? -3.581 17.609 15.239 1.00 94.25 268 GLU A O 1
ATOM 2093 N N . THR A 1 269 ? -2.620 15.630 15.661 1.00 94.94 269 THR A N 1
ATOM 2094 C CA . THR A 1 269 ? -1.689 15.679 14.522 1.00 94.94 269 THR A CA 1
ATOM 2095 C C . THR A 1 269 ? -2.393 15.506 13.179 1.00 94.94 269 THR A C 1
ATOM 2097 O O . THR A 1 269 ? -1.969 16.112 12.195 1.00 94.94 269 THR A O 1
ATOM 2100 N N . PHE A 1 270 ? -3.420 14.654 13.109 1.00 95.19 270 PHE A N 1
ATOM 2101 C CA . PHE A 1 270 ? -4.030 14.255 11.837 1.00 95.19 270 PHE A CA 1
ATOM 2102 C C . PHE A 1 270 ? -5.413 14.859 11.577 1.00 95.19 270 PHE A C 1
ATOM 2104 O O . PHE A 1 270 ? -5.958 14.638 10.498 1.00 95.19 270 PHE A O 1
ATOM 2111 N N . GLN A 1 271 ? -5.983 15.648 12.493 1.00 91.38 271 GLN A N 1
ATOM 2112 C CA . GLN A 1 271 ? -7.185 16.428 12.182 1.00 91.38 271 GLN A CA 1
ATOM 2113 C C . GLN A 1 271 ? -6.963 17.328 10.946 1.00 91.38 271 GLN A C 1
ATOM 2115 O O . GLN A 1 271 ? -5.892 17.919 10.802 1.00 91.38 271 GLN A O 1
ATOM 2120 N N . PRO A 1 272 ? -7.958 17.461 10.045 1.00 93.75 272 PRO A N 1
ATOM 2121 C CA . PRO A 1 272 ? -9.342 16.983 10.151 1.00 93.75 272 PRO A CA 1
ATOM 2122 C C . PRO A 1 272 ? -9.591 15.577 9.565 1.00 93.75 272 PRO A C 1
ATOM 2124 O O . PRO A 1 272 ? -10.747 15.218 9.343 1.00 93.75 272 PRO A O 1
ATOM 2127 N N . LEU A 1 273 ? -8.552 14.785 9.278 1.00 94.50 273 LEU A N 1
ATOM 2128 C CA . LEU A 1 273 ? -8.725 13.455 8.689 1.00 94.50 273 LEU A CA 1
ATOM 2129 C C . LEU A 1 273 ? -9.523 12.533 9.626 1.00 94.50 273 LEU A C 1
ATOM 2131 O O . LEU A 1 273 ? -9.332 12.577 10.847 1.00 94.50 273 LEU A O 1
ATOM 2135 N N . PRO A 1 274 ? -10.391 11.661 9.084 1.00 95.06 274 PRO A N 1
ATOM 2136 C CA . PRO A 1 274 ? -11.057 10.652 9.890 1.00 95.06 274 PRO A CA 1
ATOM 2137 C C . PRO A 1 274 ? -10.025 9.671 10.455 1.00 95.06 274 PRO A C 1
ATOM 2139 O O . PRO A 1 274 ? -9.088 9.254 9.769 1.00 95.06 274 PRO A O 1
ATOM 2142 N N . ILE A 1 275 ? -10.219 9.290 11.718 1.00 94.75 275 ILE A N 1
ATOM 2143 C CA . ILE A 1 275 ? -9.351 8.345 12.422 1.00 94.75 275 ILE A CA 1
ATOM 2144 C C . ILE A 1 275 ? -10.173 7.128 12.832 1.00 94.75 275 ILE A C 1
ATOM 2146 O O . ILE A 1 275 ? -11.067 7.226 13.675 1.00 94.75 275 ILE A O 1
ATOM 2150 N N . TRP A 1 276 ? -9.859 5.977 12.245 1.00 92.06 276 TRP A N 1
ATOM 2151 C CA . TRP A 1 276 ? -10.496 4.700 12.551 1.00 92.06 276 TRP A CA 1
ATOM 2152 C C . TRP A 1 276 ? -9.665 3.942 13.584 1.00 92.06 276 TRP A C 1
ATOM 2154 O O . TRP A 1 276 ? -8.537 3.534 13.309 1.00 92.06 276 TRP A O 1
ATOM 2164 N N . GLY A 1 277 ? -10.212 3.759 14.785 1.00 81.62 277 GLY A N 1
ATOM 2165 C CA . GLY A 1 277 ? -9.583 2.961 15.835 1.00 81.62 277 GLY A CA 1
ATOM 2166 C C . GLY A 1 277 ? -9.941 1.483 15.714 1.00 81.62 277 GLY A C 1
ATOM 2167 O O . GLY A 1 277 ? -11.119 1.132 15.740 1.00 81.62 277 GLY A O 1
ATOM 2168 N N . ILE A 1 278 ? -8.937 0.606 15.660 1.00 66.12 278 ILE A N 1
ATOM 2169 C CA . ILE A 1 278 ? -9.121 -0.848 15.806 1.00 66.12 278 ILE A CA 1
ATOM 2170 C C . ILE A 1 278 ? -9.113 -1.177 17.312 1.00 66.12 278 ILE A C 1
ATOM 2172 O O . ILE A 1 278 ? -8.160 -1.750 17.828 1.00 66.12 278 ILE A O 1
ATOM 2176 N N . ALA A 1 279 ? -10.129 -0.662 18.017 1.00 54.59 279 ALA A N 1
ATOM 2177 C CA . ALA A 1 279 ? -10.607 -0.943 19.385 1.00 54.59 279 ALA A CA 1
ATOM 2178 C C . ALA A 1 279 ? -11.304 0.316 19.942 1.00 54.59 279 ALA A C 1
ATOM 2180 O O . ALA A 1 279 ? -10.880 1.431 19.634 1.00 54.59 279 ALA A O 1
ATOM 2181 N N . ALA A 1 280 ? -12.364 0.077 20.731 1.00 42.34 280 ALA A N 1
ATOM 2182 C CA . ALA A 1 280 ? -13.426 0.961 21.240 1.00 42.34 280 ALA A CA 1
ATOM 2183 C C . ALA A 1 280 ? -13.318 2.491 20.991 1.00 42.34 280 ALA A C 1
ATOM 2185 O O . ALA A 1 280 ? -12.259 3.097 21.220 1.00 42.34 280 ALA A O 1
ATOM 2186 N N . PRO A 1 281 ? -14.436 3.139 20.585 1.00 43.09 281 PRO A N 1
ATOM 2187 C CA . PRO A 1 281 ? -14.489 4.590 20.438 1.00 43.09 281 PRO A CA 1
ATOM 2188 C C . PRO A 1 281 ? -14.078 5.279 21.744 1.00 43.09 281 PRO A C 1
ATOM 2190 O O . PRO A 1 281 ? -14.323 4.766 22.836 1.00 43.09 281 PRO A O 1
ATOM 2193 N N . MET A 1 282 ? -13.420 6.433 21.621 1.00 44.50 282 MET A N 1
ATOM 2194 C CA . MET A 1 282 ? -13.210 7.320 22.765 1.00 44.50 282 MET A CA 1
ATOM 2195 C C . MET A 1 282 ? -14.585 7.695 23.352 1.00 44.50 282 MET A C 1
ATOM 2197 O O . MET A 1 282 ? -15.508 7.905 22.559 1.00 44.50 282 MET A O 1
ATOM 2201 N N . PRO A 1 283 ? -14.736 7.739 24.687 1.00 40.16 283 PRO A N 1
ATOM 2202 C CA . PRO A 1 283 ? -15.958 8.229 25.320 1.00 40.16 283 PRO A CA 1
ATOM 2203 C C . PRO A 1 283 ? -16.252 9.689 24.956 1.00 40.16 283 PRO A C 1
ATOM 2205 O O . PRO A 1 283 ? -15.284 10.448 24.707 1.00 40.16 283 PRO A O 1
#